Protein AF-A0A529TYT2-F1 (afdb_monomer_lite)

pLDDT: mean 84.94, std 13.53, range [28.08, 97.44]

Foldseek 3Di:
DVLVVLLVQLVVLLVLLVVLLVVVVVAPDLVSSQVCCCVVVVDHSLRNVLSVLLNPQVVVVSVLCSNLSPDSLLSSLLSQADPVLVVVCSVCSVVVHDDDSVRSNCSRVVNPPPPPPDLCPDDDPSSVVVVLVVLLVPLLVVLLVLLVVLLVLLVVQLPVVVVVDWRPLVVNLVRQQVSLVVSLVSLLVNPFDKDQPPVDPPRPDIDTDADPPPDLSNLSNVLSVQSNDSVNQDDRVCNSVCCLPRVNQSSCVSNVHDRDPDPPDD

Structure (mmCIF, N/CA/C/O backbone):
data_AF-A0A529TYT2-F1
#
_entry.id   AF-A0A529TYT2-F1
#
loop_
_atom_site.group_PDB
_atom_site.id
_atom_site.type_symbol
_atom_site.label_atom_id
_atom_site.label_alt_id
_atom_site.label_comp_id
_atom_site.label_asym_id
_atom_site.label_entity_id
_atom_site.label_seq_id
_atom_site.pdbx_PDB_ins_code
_atom_site.Cartn_x
_atom_site.Cartn_y
_atom_site.Cartn_z
_atom_site.occupancy
_atom_site.B_iso_or_equiv
_atom_site.auth_seq_id
_atom_site.auth_comp_id
_atom_site.auth_asym_id
_atom_site.auth_atom_id
_atom_site.pdbx_PDB_model_num
ATOM 1 N N . MET A 1 1 ? -19.404 -3.325 -24.109 1.00 44.72 1 MET A N 1
ATOM 2 C CA . MET A 1 1 ? -19.055 -2.023 -24.730 1.00 44.72 1 MET A CA 1
ATOM 3 C C . MET A 1 1 ? -17.540 -1.781 -24.830 1.00 44.72 1 MET A C 1
ATOM 5 O O . MET A 1 1 ? -17.092 -1.320 -25.865 1.00 44.72 1 MET A O 1
ATOM 9 N N . PHE A 1 2 ? -16.719 -2.146 -23.834 1.00 48.00 2 PHE A N 1
ATOM 10 C CA . PHE A 1 2 ? -15.261 -1.892 -23.862 1.00 48.00 2 PHE A CA 1
ATOM 11 C C . PHE A 1 2 ? -14.448 -2.715 -24.882 1.00 48.00 2 PHE A C 1
ATOM 13 O O . PHE A 1 2 ? -13.459 -2.224 -25.419 1.00 48.00 2 PHE A O 1
ATOM 20 N N . ALA A 1 3 ? -14.879 -3.935 -25.221 1.00 51.56 3 ALA A N 1
ATOM 21 C CA . ALA A 1 3 ? -14.168 -4.784 -26.185 1.00 51.56 3 ALA A CA 1
ATOM 22 C C . ALA A 1 3 ? -14.150 -4.214 -27.620 1.00 51.56 3 ALA A C 1
ATOM 24 O O . ALA A 1 3 ? -13.224 -4.476 -28.379 1.00 51.56 3 ALA A O 1
ATOM 25 N N . SER A 1 4 ? -15.149 -3.421 -28.026 1.00 52.12 4 SER A N 1
ATOM 26 C CA . SER A 1 4 ? -15.123 -2.754 -29.339 1.00 52.12 4 SER A CA 1
ATOM 27 C C . SER A 1 4 ? -14.175 -1.550 -29.368 1.00 52.12 4 SER A C 1
ATOM 29 O O . SER A 1 4 ? -13.609 -1.268 -30.420 1.00 52.12 4 SER A O 1
ATOM 31 N N . LEU A 1 5 ? -13.948 -0.880 -28.230 1.00 59.59 5 LEU A N 1
ATOM 32 C CA . LEU A 1 5 ? -12.956 0.197 -28.109 1.00 59.59 5 LEU A CA 1
ATOM 33 C C . LEU A 1 5 ? -11.525 -0.342 -28.224 1.00 59.59 5 LEU A C 1
ATOM 35 O O . LEU A 1 5 ? -10.695 0.272 -28.888 1.00 59.59 5 LEU A O 1
ATOM 39 N N . GLY A 1 6 ? -11.253 -1.506 -27.624 1.00 61.00 6 GLY A N 1
ATOM 40 C CA . GLY A 1 6 ? -9.966 -2.196 -27.754 1.00 61.00 6 GLY A CA 1
ATOM 41 C C . GLY A 1 6 ? -9.645 -2.559 -29.206 1.00 61.00 6 GLY A C 1
ATOM 42 O O . GLY A 1 6 ? -8.594 -2.175 -29.707 1.00 61.00 6 GLY A O 1
ATOM 43 N N . ARG A 1 7 ? -10.594 -3.192 -29.911 1.00 63.59 7 ARG A N 1
ATOM 44 C CA . ARG A 1 7 ? -10.464 -3.547 -31.337 1.00 63.59 7 ARG A CA 1
ATOM 45 C C . ARG A 1 7 ? -10.168 -2.347 -32.234 1.00 63.59 7 ARG A C 1
ATOM 47 O O . ARG A 1 7 ? -9.251 -2.417 -33.045 1.00 63.59 7 ARG A O 1
ATOM 54 N N . LYS A 1 8 ? -10.905 -1.243 -32.054 1.00 68.62 8 LYS A N 1
ATOM 55 C CA . LYS A 1 8 ? -10.680 0.004 -32.805 1.00 68.62 8 LYS A CA 1
ATOM 56 C C . LYS A 1 8 ? -9.274 0.557 -32.568 1.00 68.62 8 LYS A C 1
ATOM 58 O O . LYS A 1 8 ? -8.577 0.844 -33.530 1.00 68.62 8 LYS A O 1
ATOM 63 N N . ARG A 1 9 ? -8.813 0.592 -31.311 1.00 80.19 9 ARG A N 1
ATOM 64 C CA . ARG A 1 9 ? -7.452 1.042 -30.971 1.00 80.19 9 ARG A CA 1
ATOM 65 C C . ARG A 1 9 ? -6.363 0.155 -31.571 1.00 80.19 9 ARG A C 1
ATOM 67 O O . ARG A 1 9 ? -5.345 0.669 -32.015 1.00 80.19 9 ARG A O 1
ATOM 74 N N . THR A 1 10 ? -6.545 -1.166 -31.576 1.00 85.88 10 THR A N 1
ATOM 75 C CA . THR A 1 10 ? -5.572 -2.085 -32.182 1.00 85.88 10 THR A CA 1
ATOM 76 C C . THR A 1 10 ? -5.507 -1.895 -33.698 1.00 85.88 10 THR A C 1
ATOM 78 O O . THR A 1 10 ? -4.416 -1.833 -34.261 1.00 85.88 10 THR A O 1
ATOM 81 N N . ASP A 1 11 ? -6.659 -1.752 -34.354 1.00 88.50 11 ASP A N 1
ATOM 82 C CA . ASP A 1 11 ? -6.730 -1.552 -35.802 1.00 88.50 11 ASP A CA 1
ATOM 83 C C . ASP A 1 11 ? -6.158 -0.191 -36.242 1.00 88.50 11 ASP A C 1
ATOM 85 O O . ASP A 1 11 ? -5.426 -0.109 -37.230 1.00 88.50 11 ASP A O 1
ATOM 89 N N . GLU A 1 12 ? -6.382 0.860 -35.447 1.00 88.25 12 GLU A N 1
ATOM 90 C CA . GLU A 1 12 ? -5.784 2.188 -35.635 1.00 88.25 12 GLU A CA 1
ATOM 91 C C . GLU A 1 12 ? -4.249 2.146 -35.620 1.00 88.25 12 GLU A C 1
ATOM 93 O O . GLU A 1 12 ? -3.610 2.836 -36.413 1.00 88.25 12 GLU A O 1
ATOM 98 N N . VAL A 1 13 ? -3.629 1.309 -34.776 1.00 90.12 13 VAL A N 1
ATOM 99 C CA . VAL A 1 13 ? -2.161 1.154 -34.754 1.00 90.12 13 VAL A CA 1
ATOM 100 C C . VAL A 1 13 ? -1.654 0.586 -36.083 1.00 90.12 13 VAL A C 1
ATOM 102 O O . VAL A 1 13 ? -0.652 1.076 -36.609 1.00 90.12 13 VAL A O 1
ATOM 105 N N . PHE A 1 14 ? -2.352 -0.398 -36.661 1.00 91.00 14 PHE A N 1
ATOM 106 C CA . PHE A 1 14 ? -2.003 -0.948 -37.976 1.00 91.00 14 PHE A CA 1
ATOM 107 C C . PHE A 1 14 ? -2.198 0.073 -39.101 1.00 91.00 14 PHE A C 1
ATOM 109 O O . PHE A 1 14 ? -1.322 0.190 -39.960 1.00 91.00 14 PHE A O 1
ATOM 116 N N . ALA A 1 15 ? -3.301 0.825 -39.082 1.00 90.31 15 ALA A N 1
ATOM 117 C CA . ALA A 1 15 ? -3.587 1.861 -40.075 1.00 90.31 15 ALA A CA 1
ATOM 118 C C . ALA A 1 15 ? -2.557 3.006 -40.029 1.00 90.31 15 ALA A C 1
ATOM 120 O O . ALA A 1 15 ? -2.035 3.425 -41.065 1.00 90.31 15 ALA A O 1
ATOM 121 N N . CYS A 1 16 ? -2.196 3.463 -38.825 1.00 89.25 16 CYS A N 1
ATOM 122 C CA . CYS A 1 16 ? -1.132 4.446 -38.619 1.00 89.25 16 CYS A CA 1
ATOM 123 C C . CYS A 1 16 ? 0.223 3.923 -39.112 1.00 89.25 16 CYS A C 1
ATOM 125 O O . CYS A 1 16 ? 0.948 4.648 -39.793 1.00 89.25 16 CYS A O 1
ATOM 127 N N . GLY A 1 17 ? 0.557 2.663 -38.815 1.00 90.56 17 GLY A N 1
ATOM 128 C CA . GLY A 1 17 ? 1.790 2.031 -39.283 1.00 90.56 17 GLY A CA 1
ATOM 129 C C . GLY A 1 17 ? 1.882 1.927 -40.805 1.00 90.56 17 GLY A C 1
ATOM 130 O O . GLY A 1 17 ? 2.927 2.240 -41.373 1.00 90.56 17 GLY A O 1
ATOM 131 N N . GLU A 1 18 ? 0.785 1.569 -41.474 1.00 92.56 18 GLU A N 1
ATOM 132 C CA . GLU A 1 18 ? 0.711 1.500 -42.938 1.00 92.56 18 GLU A CA 1
ATOM 133 C C . GLU A 1 18 ? 0.936 2.872 -43.588 1.00 92.56 18 GLU A C 1
ATOM 135 O O . GLU A 1 18 ? 1.716 3.011 -44.534 1.00 92.56 18 GLU A O 1
ATOM 140 N N . MET A 1 19 ? 0.269 3.904 -43.064 1.00 92.69 19 MET A N 1
ATOM 141 C CA . MET A 1 19 ? 0.412 5.276 -43.547 1.00 92.69 19 MET A CA 1
ATOM 142 C C . MET A 1 19 ? 1.851 5.780 -43.366 1.00 92.69 19 MET A C 1
ATOM 144 O O . MET A 1 19 ? 2.449 6.290 -44.317 1.00 92.69 19 MET A O 1
ATOM 148 N N . LEU A 1 20 ? 2.446 5.551 -42.192 1.00 90.62 20 LEU A N 1
ATOM 149 C CA . LEU A 1 20 ? 3.833 5.917 -41.912 1.00 90.62 20 LEU A CA 1
ATOM 150 C C . LEU A 1 20 ? 4.821 5.160 -42.811 1.00 90.62 20 LEU A C 1
ATOM 152 O O . LEU A 1 20 ? 5.768 5.769 -43.306 1.00 90.62 20 LEU A O 1
ATOM 156 N N . ALA A 1 21 ? 4.589 3.873 -43.084 1.00 90.56 21 ALA A N 1
ATOM 157 C CA . ALA A 1 21 ? 5.431 3.072 -43.974 1.00 90.56 21 ALA A CA 1
ATOM 158 C C . ALA A 1 21 ? 5.380 3.582 -45.426 1.00 90.56 21 ALA A C 1
ATOM 160 O O . ALA A 1 21 ? 6.421 3.723 -46.074 1.00 90.56 21 ALA A O 1
ATOM 161 N N . LYS A 1 22 ? 4.187 3.943 -45.920 1.00 90.81 22 LYS A N 1
ATOM 162 C CA . LYS A 1 22 ? 3.997 4.540 -47.255 1.00 90.81 22 LYS A CA 1
ATOM 163 C C . LYS A 1 22 ? 4.734 5.870 -47.401 1.00 90.81 22 LYS A C 1
ATOM 165 O O . LYS A 1 22 ? 5.383 6.102 -48.420 1.00 90.81 22 LYS A O 1
ATOM 170 N N . VAL A 1 23 ? 4.651 6.741 -46.395 1.00 89.50 23 VAL A N 1
ATOM 171 C CA . VAL A 1 23 ? 5.346 8.037 -46.420 1.00 89.50 23 VAL A CA 1
ATOM 172 C C . VAL A 1 23 ? 6.853 7.853 -46.274 1.00 89.50 23 VAL A C 1
ATOM 174 O O . VAL A 1 23 ? 7.620 8.504 -46.987 1.00 89.50 23 VAL A O 1
ATOM 177 N N . ARG A 1 24 ? 7.294 6.917 -45.427 1.00 87.69 24 ARG A N 1
ATOM 178 C CA . ARG A 1 24 ? 8.707 6.555 -45.277 1.00 87.69 24 ARG A CA 1
ATOM 179 C C . ARG A 1 24 ? 9.323 6.100 -46.600 1.00 87.69 24 ARG A C 1
ATOM 181 O O . ARG A 1 24 ? 10.412 6.561 -46.920 1.00 87.69 24 ARG A O 1
ATOM 188 N N . GLY A 1 25 ? 8.618 5.271 -47.373 1.00 87.44 25 GLY A N 1
ATOM 189 C CA . GLY A 1 25 ? 9.081 4.780 -48.677 1.00 87.44 25 GLY A CA 1
ATOM 190 C C . GLY A 1 25 ? 9.150 5.844 -49.780 1.00 87.44 25 GLY A C 1
ATOM 191 O O . GLY A 1 25 ? 9.909 5.685 -50.726 1.00 87.44 25 GLY A O 1
ATOM 192 N N . LYS A 1 26 ? 8.392 6.941 -49.656 1.00 90.19 26 LYS A N 1
ATOM 193 C CA . LYS A 1 26 ? 8.425 8.087 -50.588 1.00 90.19 26 LYS A CA 1
ATOM 194 C C . LYS A 1 26 ? 9.356 9.214 -50.136 1.00 90.19 26 LYS A C 1
ATOM 196 O O . LYS A 1 26 ? 9.561 10.176 -50.870 1.00 90.19 26 LYS A O 1
ATOM 201 N N . SER A 1 27 ? 9.870 9.134 -48.911 1.00 86.88 27 SER A N 1
ATOM 202 C CA . SER A 1 27 ? 10.713 10.177 -48.336 1.00 86.88 27 SER A CA 1
ATOM 203 C C . SER A 1 27 ? 12.154 10.040 -48.842 1.00 86.88 27 SER A C 1
ATOM 205 O O . SER A 1 27 ? 12.719 8.955 -48.721 1.00 86.88 27 SER A O 1
ATOM 207 N N . PRO A 1 28 ? 12.792 11.124 -49.321 1.00 82.06 28 PRO A N 1
ATOM 208 C CA . PRO A 1 28 ? 14.164 11.082 -49.840 1.00 82.06 28 PRO A CA 1
ATOM 209 C C . PRO A 1 28 ? 15.218 10.670 -48.802 1.00 82.06 28 PRO A C 1
ATOM 211 O O . PRO A 1 28 ? 16.250 10.112 -49.151 1.00 82.06 28 PRO A O 1
ATOM 214 N N . SER A 1 29 ? 14.979 10.956 -47.517 1.00 88.56 29 SER A N 1
ATOM 215 C CA . SER A 1 29 ? 15.889 10.609 -46.423 1.00 88.56 29 SER A CA 1
ATOM 216 C C . SER A 1 29 ? 15.147 10.361 -45.104 1.00 88.56 29 SER A C 1
ATOM 218 O O . SER A 1 29 ? 13.963 10.677 -44.952 1.00 88.56 29 SER A O 1
ATOM 220 N N . GLN A 1 30 ? 15.847 9.767 -44.130 1.00 84.50 30 GLN A N 1
ATOM 221 C CA . GLN A 1 30 ? 15.355 9.582 -42.753 1.00 84.50 30 GLN A CA 1
ATOM 222 C C . GLN A 1 30 ? 15.036 10.910 -42.063 1.00 84.50 30 GLN A C 1
ATOM 224 O O . GLN A 1 30 ? 13.996 11.012 -41.421 1.00 84.50 30 GLN A O 1
ATOM 229 N N . GLU A 1 31 ? 15.851 11.941 -42.258 1.00 86.56 31 GLU A N 1
ATOM 230 C CA . GLU A 1 31 ? 15.643 13.255 -41.638 1.00 86.56 31 GLU A CA 1
ATOM 231 C C . GLU A 1 31 ? 14.397 13.968 -42.177 1.00 86.56 31 GLU A C 1
ATOM 233 O O . GLU A 1 31 ? 13.622 14.552 -41.414 1.00 86.56 31 GLU A O 1
ATOM 238 N N . VAL A 1 32 ? 14.152 13.871 -43.490 1.00 87.62 32 VAL A N 1
ATOM 239 C CA . VAL A 1 32 ? 12.949 14.436 -44.118 1.00 87.62 32 VAL A CA 1
ATOM 240 C C . VAL A 1 32 ? 11.693 13.747 -43.585 1.00 87.62 32 VAL A C 1
ATOM 242 O O . VAL A 1 32 ? 10.722 14.425 -43.242 1.00 87.62 32 VAL A O 1
ATOM 245 N N . PHE A 1 33 ? 11.738 12.421 -43.442 1.00 88.62 33 PHE A N 1
ATOM 246 C CA . PHE A 1 33 ? 10.653 11.644 -42.850 1.00 88.62 33 PHE A CA 1
ATOM 247 C C . PHE A 1 33 ? 10.407 12.007 -41.379 1.00 88.62 33 PHE A C 1
ATOM 249 O O . PHE A 1 33 ? 9.262 12.200 -40.978 1.00 88.62 33 PHE A O 1
ATOM 256 N N . GLU A 1 34 ? 11.457 12.134 -40.567 1.00 87.69 34 GLU A N 1
ATOM 257 C CA . GLU A 1 34 ? 11.334 12.485 -39.146 1.00 87.69 34 GLU A CA 1
ATOM 258 C C . GLU A 1 34 ? 10.722 13.870 -38.944 1.00 87.69 34 GLU A C 1
ATOM 260 O O . GLU A 1 34 ? 9.823 14.036 -38.113 1.00 87.69 34 GLU A O 1
ATOM 265 N N . ARG A 1 35 ? 11.160 14.854 -39.737 1.00 87.19 35 ARG A N 1
ATOM 266 C CA . ARG A 1 35 ? 10.601 16.208 -39.711 1.00 87.19 35 ARG A CA 1
ATOM 267 C C . ARG A 1 35 ? 9.119 16.199 -40.081 1.00 87.19 35 ARG A C 1
ATOM 269 O O . ARG A 1 35 ? 8.320 16.797 -39.361 1.00 87.19 35 ARG A O 1
ATOM 276 N N . TRP A 1 36 ? 8.750 15.477 -41.139 1.00 90.56 36 TRP A N 1
ATOM 277 C CA . TRP A 1 36 ? 7.353 15.320 -41.539 1.00 90.56 36 TRP A CA 1
ATOM 278 C C . TRP A 1 36 ? 6.527 14.606 -40.458 1.00 90.56 36 TRP A C 1
ATOM 280 O O . TRP A 1 36 ? 5.483 15.109 -40.057 1.00 90.56 36 TRP A O 1
ATOM 290 N N . SER A 1 37 ? 7.023 13.496 -39.905 1.00 87.44 37 SER A N 1
ATOM 291 C CA . SER A 1 37 ? 6.351 12.720 -38.851 1.00 87.44 37 SER A CA 1
ATOM 292 C C . SER A 1 37 ? 6.111 13.552 -37.587 1.00 87.44 37 SER A C 1
ATOM 294 O O . SER A 1 37 ? 5.052 13.460 -36.957 1.00 87.44 37 SER A O 1
ATOM 296 N N . LYS A 1 38 ? 7.071 14.406 -37.217 1.00 87.56 38 LYS A N 1
ATOM 297 C CA . LYS A 1 38 ? 6.930 15.327 -36.085 1.00 87.56 38 LYS A CA 1
ATOM 298 C C . LYS A 1 38 ? 5.879 16.407 -36.357 1.00 87.56 38 LYS A C 1
ATOM 300 O O . LYS A 1 38 ? 5.112 16.730 -35.456 1.00 87.56 38 LYS A O 1
ATOM 305 N N . GLN A 1 39 ? 5.826 16.949 -37.572 1.00 86.00 39 GLN A N 1
ATOM 306 C CA . GLN A 1 39 ? 4.892 18.020 -37.940 1.00 86.00 39 GLN A CA 1
ATOM 307 C C . GLN A 1 39 ? 3.461 17.510 -38.165 1.00 86.00 39 GLN A C 1
ATOM 309 O O . GLN A 1 39 ? 2.521 18.075 -37.613 1.00 86.00 39 GLN A O 1
ATOM 314 N N . ALA A 1 40 ? 3.296 16.431 -38.931 1.00 84.38 40 ALA A N 1
ATOM 315 C CA . ALA A 1 40 ? 1.995 15.896 -39.323 1.00 84.38 40 ALA A CA 1
ATOM 316 C C . ALA A 1 40 ? 1.366 14.997 -38.246 1.00 84.38 40 ALA A C 1
ATOM 318 O O . ALA A 1 40 ? 0.156 15.038 -38.042 1.00 84.38 40 ALA A O 1
ATOM 319 N N . CYS A 1 41 ? 2.175 14.197 -37.539 1.00 83.38 41 CYS A N 1
ATOM 320 C CA . CYS A 1 41 ? 1.680 13.176 -36.606 1.00 83.38 41 CYS A CA 1
ATOM 321 C C . CYS A 1 41 ? 2.088 13.417 -35.144 1.00 83.38 41 CYS A C 1
ATOM 323 O O . CYS A 1 41 ? 1.658 12.670 -34.269 1.00 83.38 41 CYS A O 1
ATOM 325 N N . ARG A 1 42 ? 2.922 14.431 -34.858 1.00 88.25 42 ARG A N 1
ATOM 326 C CA . ARG A 1 42 ? 3.495 14.701 -33.520 1.00 88.25 42 ARG A CA 1
ATOM 327 C C . ARG A 1 42 ? 4.241 13.504 -32.916 1.00 88.25 42 ARG A C 1
ATOM 329 O O . ARG A 1 42 ? 4.341 13.375 -31.698 1.00 88.25 42 ARG A O 1
ATOM 336 N N . LEU A 1 43 ? 4.789 12.632 -33.763 1.00 86.38 43 LEU A N 1
ATOM 337 C CA . LEU A 1 43 ? 5.519 11.442 -33.333 1.00 86.38 43 LEU A CA 1
ATOM 338 C C . LEU A 1 43 ? 7.026 11.690 -33.313 1.00 86.38 43 LEU A C 1
ATOM 340 O O . LEU A 1 43 ? 7.587 12.316 -34.212 1.00 86.38 43 LEU A O 1
ATOM 344 N N . THR A 1 44 ? 7.691 11.134 -32.301 1.00 84.94 44 THR A N 1
ATOM 345 C CA . THR A 1 44 ? 9.153 11.026 -32.272 1.00 84.94 44 THR A CA 1
ATOM 346 C C . THR A 1 44 ? 9.627 9.987 -33.291 1.00 84.94 44 THR A C 1
ATOM 348 O O . THR A 1 44 ? 8.861 9.099 -33.673 1.00 84.94 44 THR A O 1
ATOM 351 N N . ARG A 1 45 ? 10.910 10.032 -33.680 1.00 84.50 45 ARG A N 1
ATOM 352 C CA . ARG A 1 45 ? 11.541 9.016 -34.547 1.00 84.50 45 ARG A CA 1
ATOM 353 C C . ARG A 1 45 ? 11.226 7.591 -34.087 1.00 84.50 45 ARG A C 1
ATOM 355 O O . ARG A 1 45 ? 10.786 6.762 -34.878 1.00 84.50 45 ARG A O 1
ATOM 362 N N . ARG A 1 46 ? 11.422 7.325 -32.790 1.00 85.38 46 ARG A N 1
ATOM 363 C CA . ARG A 1 46 ? 11.149 6.019 -32.174 1.00 85.38 46 ARG A CA 1
ATOM 364 C C . ARG A 1 46 ? 9.662 5.668 -32.222 1.00 85.38 46 ARG A C 1
ATOM 366 O O . ARG A 1 46 ? 9.323 4.534 -32.531 1.00 85.38 46 ARG A O 1
ATOM 373 N N . GLY A 1 47 ? 8.783 6.634 -31.950 1.00 84.38 47 GLY A N 1
ATOM 374 C CA . GLY A 1 47 ? 7.337 6.440 -32.042 1.00 84.38 47 GLY A CA 1
ATOM 375 C C . GLY A 1 47 ? 6.907 6.009 -33.445 1.00 84.38 47 GLY A C 1
ATOM 376 O O . GLY A 1 47 ? 6.262 4.977 -33.589 1.00 84.38 47 GLY A O 1
ATOM 377 N N . ALA A 1 48 ? 7.330 6.744 -34.476 1.00 87.00 48 ALA A N 1
ATOM 378 C CA . ALA A 1 48 ? 7.028 6.413 -35.868 1.00 87.00 48 ALA A CA 1
ATOM 379 C C . ALA A 1 48 ? 7.603 5.049 -36.285 1.00 87.00 48 ALA A C 1
ATOM 381 O O . ALA A 1 48 ? 6.907 4.255 -36.917 1.00 87.00 48 ALA A O 1
ATOM 382 N N . GLY A 1 49 ? 8.838 4.748 -35.868 1.00 87.94 49 GLY A N 1
ATOM 383 C CA . GLY A 1 49 ? 9.471 3.448 -36.096 1.00 87.94 49 GLY A CA 1
ATOM 384 C C . GLY A 1 49 ? 8.681 2.284 -35.495 1.00 87.94 49 GLY A C 1
ATOM 385 O O . GLY A 1 49 ? 8.485 1.280 -36.170 1.00 87.94 49 GLY A O 1
ATOM 386 N N . ASN A 1 50 ? 8.152 2.437 -34.277 1.00 90.31 50 ASN A N 1
ATOM 387 C CA . ASN A 1 50 ? 7.345 1.401 -33.628 1.00 90.31 50 ASN A CA 1
ATOM 388 C C . ASN A 1 50 ? 6.050 1.097 -34.400 1.00 90.31 50 ASN A C 1
ATOM 390 O O . ASN A 1 50 ? 5.717 -0.069 -34.590 1.00 90.31 50 ASN A O 1
ATOM 394 N N . TYR A 1 51 ? 5.329 2.122 -34.869 1.00 90.50 51 TYR A N 1
ATOM 395 C CA . TYR A 1 51 ? 4.120 1.920 -35.679 1.00 90.50 51 TYR A CA 1
ATOM 396 C C . TYR A 1 51 ? 4.434 1.222 -37.010 1.00 90.50 51 TYR A C 1
ATOM 398 O O . TYR A 1 51 ? 3.731 0.288 -37.396 1.00 90.50 51 TYR A O 1
ATOM 406 N N . ILE A 1 52 ? 5.511 1.633 -37.691 1.00 91.38 52 ILE A N 1
ATOM 407 C CA . ILE A 1 52 ? 5.966 0.989 -38.934 1.00 91.38 52 ILE A CA 1
ATOM 408 C C . ILE A 1 52 ? 6.342 -0.475 -38.678 1.00 91.38 52 ILE A C 1
ATOM 410 O O . ILE A 1 52 ? 5.938 -1.348 -39.441 1.00 91.38 52 ILE A O 1
ATOM 414 N N . ALA A 1 53 ? 7.077 -0.755 -37.599 1.00 90.31 53 ALA A N 1
ATOM 415 C CA . ALA A 1 53 ? 7.484 -2.110 -37.238 1.00 90.31 53 ALA A CA 1
ATOM 416 C C . ALA A 1 53 ? 6.272 -3.011 -36.962 1.00 90.31 53 ALA A C 1
ATOM 418 O O . ALA A 1 53 ? 6.229 -4.137 -37.449 1.00 90.31 53 ALA A O 1
ATOM 419 N N . VAL A 1 54 ? 5.248 -2.507 -36.259 1.00 92.56 54 VAL A N 1
ATOM 420 C CA . VAL A 1 54 ? 3.989 -3.245 -36.054 1.00 92.56 54 VAL A CA 1
ATOM 421 C C . VAL A 1 54 ? 3.337 -3.592 -37.390 1.00 92.56 54 VAL A C 1
ATOM 423 O O . VAL A 1 54 ? 2.966 -4.745 -37.604 1.00 92.56 54 VAL A O 1
ATOM 426 N N . HIS A 1 55 ? 3.233 -2.629 -38.310 1.00 91.69 55 HIS A N 1
ATOM 427 C CA . HIS A 1 55 ? 2.662 -2.893 -39.629 1.00 91.69 55 HIS A CA 1
ATOM 428 C C . HIS A 1 55 ? 3.480 -3.927 -40.414 1.00 91.69 55 HIS A C 1
ATOM 430 O O . HIS A 1 55 ? 2.920 -4.900 -40.908 1.00 91.69 55 HIS A O 1
ATOM 436 N N . ASN A 1 56 ? 4.797 -3.763 -40.506 1.00 90.88 56 ASN A N 1
ATOM 437 C CA . ASN A 1 56 ? 5.630 -4.636 -41.331 1.00 90.88 56 ASN A CA 1
ATOM 438 C C . ASN A 1 56 ? 5.729 -6.059 -40.768 1.00 90.88 56 ASN A C 1
ATOM 440 O O . ASN A 1 56 ? 5.565 -7.024 -41.517 1.00 90.88 56 ASN A O 1
ATOM 444 N N . ASN A 1 57 ? 5.949 -6.181 -39.459 1.00 90.62 57 ASN A N 1
ATOM 445 C CA . ASN A 1 57 ? 6.340 -7.446 -38.838 1.00 90.62 57 ASN A CA 1
ATOM 446 C C . ASN A 1 57 ? 5.130 -8.225 -38.307 1.00 90.62 57 ASN A C 1
ATOM 448 O O . ASN A 1 57 ? 5.152 -9.451 -38.289 1.00 90.62 57 ASN A O 1
ATOM 452 N N . LEU A 1 58 ? 4.040 -7.543 -37.929 1.00 91.81 58 LEU A N 1
ATOM 453 C CA . LEU A 1 58 ? 2.857 -8.187 -37.344 1.00 91.81 58 LEU A CA 1
ATOM 454 C C . LEU A 1 58 ? 1.649 -8.255 -38.293 1.00 91.81 58 LEU A C 1
ATOM 456 O O . LEU A 1 58 ? 0.619 -8.815 -37.911 1.00 91.81 58 LEU A O 1
ATOM 460 N N . ARG A 1 59 ? 1.740 -7.745 -39.537 1.00 90.38 59 ARG A N 1
ATOM 461 C CA . ARG A 1 59 ? 0.622 -7.774 -40.513 1.00 90.38 59 ARG A CA 1
ATOM 462 C C . ARG A 1 59 ? 0.019 -9.161 -40.718 1.00 90.38 59 ARG A C 1
ATOM 464 O O . ARG A 1 59 ? -1.200 -9.271 -40.817 1.00 90.38 59 ARG A O 1
ATOM 471 N N . ALA A 1 60 ? 0.847 -10.208 -40.735 1.00 89.38 60 ALA A N 1
ATOM 472 C CA . ALA A 1 60 ? 0.402 -11.590 -40.927 1.00 89.38 60 ALA A CA 1
ATOM 473 C C . ALA A 1 60 ? -0.541 -12.062 -39.804 1.00 89.38 60 ALA A C 1
ATOM 475 O O . ALA A 1 60 ? -1.395 -12.920 -40.016 1.00 89.38 60 ALA A O 1
ATOM 476 N N . HIS A 1 61 ? -0.433 -11.450 -38.622 1.00 90.38 61 HIS A N 1
ATOM 477 C CA . HIS A 1 61 ? -1.221 -11.773 -37.438 1.00 90.38 61 HIS A CA 1
ATOM 478 C C . HIS A 1 61 ? -2.254 -10.690 -37.086 1.00 90.38 61 HIS A C 1
ATOM 480 O O . HIS A 1 61 ? -2.906 -10.797 -36.046 1.00 90.38 61 HIS A O 1
ATOM 486 N N . ARG A 1 62 ? -2.461 -9.679 -37.951 1.00 90.75 62 ARG A N 1
ATOM 487 C CA . ARG A 1 62 ? -3.367 -8.537 -37.708 1.00 90.75 62 ARG A CA 1
ATOM 488 C C . ARG A 1 62 ? -4.748 -8.977 -37.235 1.00 90.75 62 ARG A C 1
ATOM 490 O O . ARG A 1 62 ? -5.231 -8.452 -36.240 1.00 90.75 62 ARG A O 1
ATOM 497 N N . LYS A 1 63 ? -5.356 -9.963 -37.905 1.00 88.75 63 LYS A N 1
ATOM 498 C CA . LYS A 1 63 ? -6.697 -10.461 -37.558 1.00 88.75 63 LYS A CA 1
ATOM 499 C C . LYS A 1 63 ? -6.768 -10.935 -36.102 1.00 88.75 63 LYS A C 1
ATOM 501 O O . LYS A 1 63 ? -7.624 -10.482 -35.358 1.00 88.75 63 LYS A O 1
ATOM 506 N N . VAL A 1 64 ? -5.814 -11.767 -35.682 1.00 87.75 64 VAL A N 1
ATOM 507 C CA . VAL A 1 64 ? -5.770 -12.315 -34.317 1.00 87.75 64 VAL A CA 1
ATOM 508 C C . VAL A 1 64 ? -5.525 -11.211 -33.291 1.00 87.75 64 VAL A C 1
ATOM 510 O O . VAL A 1 64 ? -6.208 -11.147 -32.275 1.00 87.75 64 VAL A O 1
ATOM 513 N N . LEU A 1 65 ? -4.580 -10.309 -33.561 1.00 88.75 65 LEU A N 1
ATOM 514 C CA . LEU A 1 65 ? -4.243 -9.222 -32.640 1.00 88.75 65 LEU A CA 1
ATOM 515 C C . LEU A 1 65 ? -5.418 -8.253 -32.447 1.00 88.75 65 LEU A C 1
ATOM 517 O O . LEU A 1 65 ? -5.679 -7.827 -31.318 1.00 88.75 65 LEU A O 1
ATOM 521 N N . VAL A 1 66 ? -6.145 -7.944 -33.528 1.00 88.94 66 VAL A N 1
ATOM 522 C CA . VAL A 1 66 ? -7.370 -7.139 -33.482 1.00 88.94 66 VAL A CA 1
ATOM 523 C C . VAL A 1 66 ? -8.451 -7.879 -32.705 1.00 88.94 66 VAL A C 1
ATOM 525 O O . VAL A 1 66 ? -8.953 -7.320 -31.735 1.00 88.94 66 VAL A O 1
ATOM 528 N N . ASP A 1 67 ? -8.758 -9.134 -33.036 1.00 86.31 67 ASP A N 1
ATOM 529 C CA . ASP A 1 67 ? -9.804 -9.916 -32.359 1.00 86.31 67 ASP A CA 1
ATOM 530 C C . ASP A 1 67 ? -9.548 -10.036 -30.844 1.00 86.31 67 ASP A C 1
ATOM 532 O O . ASP A 1 67 ? -10.467 -9.881 -30.034 1.00 86.31 67 ASP A O 1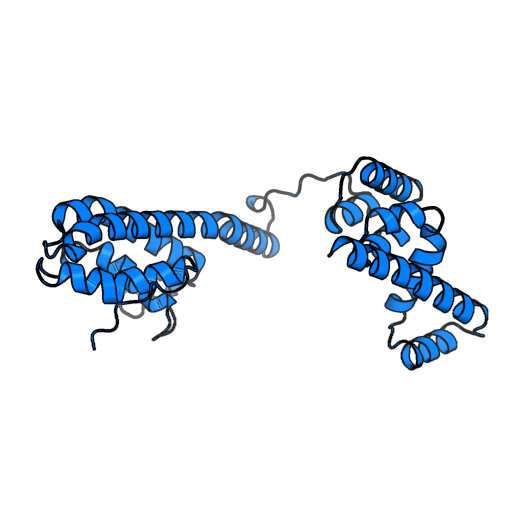
ATOM 536 N N . CYS A 1 68 ? -8.282 -10.186 -30.444 1.00 85.88 68 CYS A N 1
ATOM 537 C CA . CYS A 1 68 ? -7.862 -10.244 -29.044 1.00 85.88 68 CYS A CA 1
ATOM 538 C C . CYS A 1 68 ? -7.714 -8.866 -28.365 1.00 85.88 68 CYS A C 1
ATOM 540 O O . CYS A 1 68 ? -7.442 -8.812 -27.164 1.00 85.88 68 CYS A O 1
ATOM 542 N N . SER A 1 69 ? -7.928 -7.756 -29.084 1.00 86.50 69 SER A N 1
ATOM 543 C CA . SER A 1 69 ? -7.795 -6.377 -28.576 1.00 86.50 69 SER A CA 1
ATOM 544 C C . SER A 1 69 ? -6.437 -6.099 -27.924 1.00 86.50 69 SER A C 1
ATOM 546 O O . SER A 1 69 ? -6.362 -5.537 -26.827 1.00 86.50 69 SER A O 1
ATOM 548 N N . VAL A 1 70 ? -5.355 -6.533 -28.576 1.00 85.88 70 VAL A N 1
ATOM 549 C CA . VAL A 1 70 ? -4.002 -6.418 -28.019 1.00 85.88 70 VAL A CA 1
ATOM 550 C C . VAL A 1 70 ? -3.600 -4.938 -27.881 1.00 85.88 70 VAL A C 1
ATOM 552 O O . VAL A 1 70 ? -3.705 -4.182 -28.853 1.00 85.88 70 VAL A O 1
ATOM 555 N N . PRO A 1 71 ? -3.123 -4.493 -26.699 1.00 86.62 71 PRO A N 1
ATOM 556 C CA . PRO A 1 71 ? -2.698 -3.111 -26.486 1.00 86.62 71 PRO A CA 1
ATOM 557 C C . PRO A 1 71 ? -1.494 -2.708 -27.347 1.00 86.62 71 PRO A C 1
ATOM 559 O O . PRO A 1 71 ? -0.584 -3.503 -27.577 1.00 86.62 71 PRO A O 1
ATOM 562 N N . ALA A 1 72 ? -1.415 -1.427 -27.721 1.00 86.44 72 ALA A N 1
ATOM 563 C CA . ALA A 1 72 ? -0.316 -0.883 -28.526 1.00 86.44 72 ALA A CA 1
ATOM 564 C C . ALA A 1 72 ? 1.077 -1.165 -27.934 1.00 86.44 72 ALA A C 1
ATOM 566 O O . ALA A 1 72 ? 1.991 -1.552 -28.652 1.00 86.44 72 ALA A O 1
ATOM 567 N N . ALA A 1 73 ? 1.227 -1.058 -26.609 1.00 85.88 73 ALA A N 1
ATOM 568 C CA . ALA A 1 73 ? 2.491 -1.341 -25.930 1.00 85.88 73 ALA A CA 1
ATOM 569 C C . ALA A 1 73 ? 2.954 -2.806 -26.072 1.00 85.88 73 ALA A C 1
ATOM 571 O O . ALA A 1 73 ? 4.157 -3.049 -26.154 1.00 85.88 73 ALA A O 1
ATOM 572 N N . ALA A 1 74 ? 2.018 -3.763 -26.120 1.00 86.75 74 ALA A N 1
ATOM 573 C CA . ALA A 1 74 ? 2.321 -5.171 -26.375 1.00 86.75 74 ALA A CA 1
ATOM 574 C C . ALA A 1 74 ? 2.718 -5.384 -27.841 1.00 86.75 74 ALA A C 1
ATOM 576 O O . ALA A 1 74 ? 3.711 -6.052 -28.112 1.00 86.75 74 ALA A O 1
ATOM 577 N N . MET A 1 75 ? 2.012 -4.745 -28.781 1.00 89.69 75 MET A N 1
ATOM 578 C CA . MET A 1 75 ? 2.368 -4.799 -30.203 1.00 89.69 75 MET A CA 1
ATOM 579 C C . MET A 1 75 ? 3.753 -4.204 -30.477 1.00 89.69 75 MET A C 1
ATOM 581 O O . MET A 1 75 ? 4.503 -4.772 -31.259 1.00 89.69 75 MET A O 1
ATOM 585 N N . TYR A 1 76 ? 4.141 -3.115 -29.803 1.00 90.19 76 TYR A N 1
ATOM 586 C CA . TYR A 1 76 ? 5.490 -2.550 -29.939 1.00 90.19 76 TYR A CA 1
ATOM 587 C C . TYR A 1 76 ? 6.583 -3.492 -29.438 1.00 90.19 76 TYR A C 1
ATOM 589 O O . TYR A 1 76 ? 7.664 -3.513 -30.016 1.00 90.19 76 TYR A O 1
ATOM 597 N N . ALA A 1 77 ? 6.315 -4.257 -28.376 1.00 87.06 77 ALA A N 1
ATOM 598 C CA . ALA A 1 77 ? 7.253 -5.262 -27.887 1.00 87.06 77 ALA A CA 1
ATOM 599 C C . ALA A 1 77 ? 7.357 -6.443 -28.867 1.00 87.06 77 ALA A C 1
ATOM 601 O O . ALA A 1 77 ? 8.460 -6.838 -29.225 1.00 87.06 77 ALA A O 1
ATOM 602 N N . LEU A 1 78 ? 6.218 -6.943 -29.360 1.00 88.50 78 LEU A N 1
ATOM 603 C CA . LEU A 1 78 ? 6.166 -8.046 -30.326 1.00 88.50 78 LEU A CA 1
ATOM 604 C C . LEU A 1 78 ? 6.780 -7.695 -31.681 1.00 88.50 78 LEU A C 1
ATOM 606 O O . LEU A 1 78 ? 7.354 -8.555 -32.332 1.00 88.50 78 LEU A O 1
ATOM 610 N N . ALA A 1 79 ? 6.667 -6.443 -32.122 1.00 88.88 79 ALA A N 1
ATOM 611 C CA . ALA A 1 79 ? 7.160 -6.030 -33.430 1.00 88.88 79 ALA A CA 1
ATOM 612 C C . ALA A 1 79 ? 8.687 -6.136 -33.570 1.00 88.88 79 ALA A C 1
ATOM 614 O O . ALA A 1 79 ? 9.177 -6.197 -34.693 1.00 88.88 79 ALA A O 1
ATOM 615 N N . GLY A 1 80 ? 9.432 -6.138 -32.460 1.00 82.88 80 GLY A N 1
ATOM 616 C CA . GLY A 1 80 ? 10.883 -6.344 -32.448 1.00 82.88 80 GLY A CA 1
ATOM 617 C C . GLY A 1 80 ? 11.314 -7.780 -32.145 1.00 82.88 80 GLY A C 1
ATOM 618 O O . GLY A 1 80 ? 12.500 -8.001 -31.940 1.00 82.88 80 GLY A O 1
ATOM 619 N N . ALA A 1 81 ? 10.372 -8.719 -32.049 1.00 85.38 81 ALA A N 1
ATOM 620 C CA . ALA A 1 81 ? 10.630 -10.094 -31.647 1.00 85.38 81 ALA A CA 1
ATOM 621 C C . ALA A 1 81 ? 10.954 -11.012 -32.826 1.00 85.38 81 ALA A C 1
ATOM 623 O O . ALA A 1 81 ? 10.517 -10.766 -33.952 1.00 85.38 81 ALA A O 1
ATOM 624 N N . GLU A 1 82 ? 11.632 -12.122 -32.528 1.00 83.50 82 GLU A N 1
ATOM 625 C CA . GLU A 1 82 ? 11.799 -13.230 -33.467 1.00 83.50 82 GLU A CA 1
ATOM 626 C C . GLU A 1 82 ? 10.449 -13.847 -33.860 1.00 83.50 82 GLU A C 1
ATOM 628 O O . GLU A 1 82 ? 9.494 -13.879 -33.073 1.00 83.50 82 GLU A O 1
ATOM 633 N N . VAL A 1 83 ? 10.374 -14.367 -35.088 1.00 83.38 83 VAL A N 1
ATOM 634 C CA . VAL A 1 83 ? 9.133 -14.898 -35.685 1.00 83.38 83 VAL A CA 1
ATOM 635 C C . VAL A 1 83 ? 8.523 -16.015 -34.830 1.00 83.38 83 VAL A C 1
ATOM 637 O O . VAL A 1 83 ? 7.301 -16.085 -34.684 1.00 83.38 83 VAL A O 1
ATOM 640 N N . GLU A 1 84 ? 9.360 -16.849 -34.214 1.00 80.56 84 GLU A N 1
ATOM 641 C CA . GLU A 1 84 ? 8.940 -17.937 -33.323 1.00 80.56 84 GLU A CA 1
ATOM 642 C C . GLU A 1 84 ? 8.257 -17.411 -32.052 1.00 80.56 84 GLU A C 1
ATOM 644 O O . GLU A 1 84 ? 7.186 -17.889 -31.668 1.00 80.56 84 GLU A O 1
ATOM 649 N N . THR A 1 85 ? 8.810 -16.358 -31.445 1.00 82.50 85 THR A N 1
ATOM 650 C CA . THR A 1 85 ? 8.230 -15.695 -30.270 1.00 82.50 85 THR A CA 1
ATOM 651 C C . THR A 1 85 ? 6.895 -15.035 -30.607 1.00 82.50 85 THR A C 1
ATOM 653 O O . THR A 1 85 ? 5.936 -15.139 -29.837 1.00 82.50 85 THR A O 1
ATOM 656 N N . VAL A 1 86 ? 6.790 -14.401 -31.781 1.00 86.19 86 VAL A N 1
ATOM 657 C CA . VAL A 1 86 ? 5.518 -13.842 -32.269 1.00 86.19 86 VAL A CA 1
ATOM 658 C C . VAL A 1 86 ? 4.479 -14.950 -32.453 1.00 86.19 86 VAL A C 1
ATOM 660 O O . VAL A 1 86 ? 3.346 -14.801 -31.992 1.00 86.19 86 VAL A O 1
ATOM 663 N N . ALA A 1 87 ? 4.853 -16.069 -33.077 1.00 85.62 87 ALA A N 1
ATOM 664 C CA . ALA A 1 87 ? 3.955 -17.200 -33.295 1.00 85.62 87 ALA A CA 1
ATOM 665 C C . ALA A 1 87 ? 3.462 -17.814 -31.974 1.00 85.62 87 ALA A C 1
ATOM 667 O O . ALA A 1 87 ? 2.265 -18.085 -31.845 1.00 85.62 87 ALA A O 1
ATOM 668 N N . SER A 1 88 ? 4.350 -17.960 -30.986 1.00 84.38 88 SER A N 1
ATOM 669 C CA . SER A 1 88 ? 4.023 -18.459 -29.645 1.00 84.38 88 SER A CA 1
ATOM 670 C C . SER A 1 88 ? 3.003 -17.565 -28.928 1.00 84.38 88 SER A C 1
ATOM 672 O O . SER A 1 88 ? 1.935 -18.030 -28.525 1.00 84.38 88 SER A O 1
ATOM 674 N N . VAL A 1 89 ? 3.244 -16.248 -28.880 1.00 85.75 89 VAL A N 1
ATOM 675 C CA . VAL A 1 89 ? 2.306 -15.301 -28.248 1.00 85.75 89 VAL A CA 1
ATOM 676 C C . VAL A 1 89 ? 0.962 -15.265 -28.985 1.00 85.75 89 VAL A C 1
ATOM 678 O O . VAL A 1 89 ? -0.095 -15.188 -28.358 1.00 85.75 89 VAL A O 1
ATOM 681 N N . VAL A 1 90 ? 0.965 -15.360 -30.317 1.00 87.50 90 VAL A N 1
ATOM 682 C CA . VAL A 1 90 ? -0.266 -15.446 -31.119 1.00 87.50 90 VAL A CA 1
ATOM 683 C C . VAL A 1 90 ? -1.032 -16.745 -30.837 1.00 87.50 90 VAL A C 1
ATOM 685 O O . VAL A 1 90 ? -2.265 -16.721 -30.812 1.00 87.50 90 VAL A 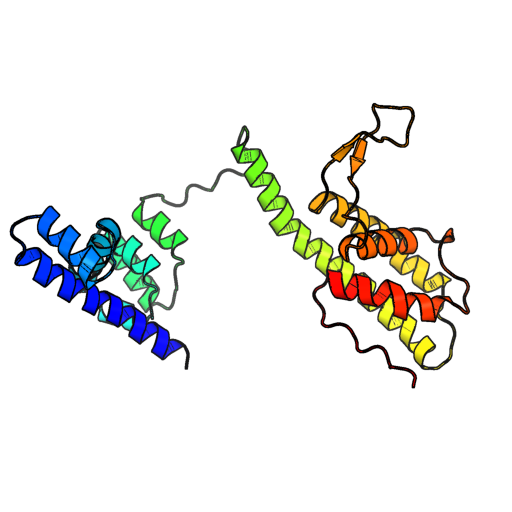O 1
ATOM 688 N N . ALA A 1 91 ? -0.343 -17.866 -30.615 1.00 86.69 91 ALA A N 1
ATOM 689 C CA . ALA A 1 91 ? -0.968 -19.131 -30.236 1.00 86.69 91 ALA A CA 1
ATOM 690 C C . ALA A 1 91 ? -1.614 -19.046 -28.843 1.00 86.69 91 ALA A C 1
ATOM 692 O O . ALA A 1 91 ? -2.775 -19.432 -28.691 1.00 86.69 91 ALA A O 1
ATOM 693 N N . ASP A 1 92 ? -0.925 -18.455 -27.864 1.00 85.50 92 ASP A N 1
ATOM 694 C CA . ASP A 1 92 ? -1.472 -18.221 -26.523 1.00 85.50 92 ASP A CA 1
ATOM 695 C C . ASP A 1 92 ? -2.723 -17.326 -26.559 1.00 85.50 92 ASP A C 1
ATOM 697 O O . ASP A 1 92 ? -3.731 -17.639 -25.919 1.00 85.50 92 ASP A O 1
ATOM 701 N N . LEU A 1 93 ? -2.706 -16.263 -27.373 1.00 86.75 93 LEU A N 1
ATOM 702 C CA . LEU A 1 93 ? -3.864 -15.386 -27.578 1.00 86.75 93 LEU A CA 1
ATOM 703 C C . LEU A 1 93 ? -5.066 -16.131 -28.179 1.00 86.75 93 LEU A C 1
ATOM 705 O O . LEU A 1 93 ? -6.199 -15.917 -27.740 1.00 86.75 93 LEU A O 1
ATOM 709 N N . LYS A 1 94 ? -4.836 -17.036 -29.142 1.00 85.81 94 LYS A N 1
ATOM 710 C CA . LYS A 1 94 ? -5.890 -17.904 -29.703 1.00 85.81 94 LYS A CA 1
ATOM 711 C C . LYS A 1 94 ? -6.436 -18.894 -28.676 1.00 85.81 94 LYS A C 1
ATOM 713 O O . LYS A 1 94 ? -7.626 -19.189 -28.705 1.00 85.81 94 LYS A O 1
ATOM 718 N N . ALA A 1 95 ? -5.591 -19.370 -27.763 1.00 85.50 95 ALA A N 1
ATOM 719 C CA . ALA A 1 95 ? -5.980 -20.235 -26.651 1.00 85.50 95 ALA A CA 1
ATOM 720 C C . ALA A 1 95 ? -6.691 -19.479 -25.507 1.00 85.50 95 ALA A C 1
ATOM 722 O O . ALA A 1 95 ? -7.042 -20.080 -24.495 1.00 85.50 95 ALA A O 1
ATOM 723 N N . GLY A 1 96 ? -6.902 -18.163 -25.643 1.00 80.56 96 GLY A N 1
ATOM 724 C CA . GLY A 1 96 ? -7.586 -17.329 -24.653 1.00 80.56 96 GLY A CA 1
ATOM 725 C C . GLY A 1 96 ? -6.688 -16.807 -23.529 1.00 80.56 96 GLY A C 1
ATOM 726 O O . GLY A 1 96 ? -7.158 -16.032 -22.692 1.00 80.56 96 GLY A O 1
ATOM 727 N N . LYS A 1 97 ? -5.398 -17.162 -23.520 1.00 83.50 97 LYS A N 1
ATOM 728 C CA . LYS A 1 97 ? -4.421 -16.598 -22.584 1.00 83.50 97 LYS A CA 1
ATOM 729 C C . LYS A 1 97 ? -4.077 -15.172 -23.000 1.00 83.50 97 LYS A C 1
ATOM 731 O O . LYS A 1 97 ? -4.003 -14.847 -24.182 1.00 83.50 97 LYS A O 1
ATOM 736 N N . ARG A 1 98 ? -3.857 -14.297 -22.020 1.00 82.44 98 ARG A N 1
ATOM 737 C CA . ARG A 1 98 ? -3.541 -12.882 -22.258 1.00 82.44 98 ARG A CA 1
ATOM 738 C C . ARG A 1 98 ? -2.239 -12.509 -21.554 1.00 82.44 98 ARG A C 1
ATOM 740 O O . ARG A 1 98 ? -2.305 -11.984 -20.445 1.00 82.44 98 ARG A O 1
ATOM 747 N N . PRO A 1 99 ? -1.078 -12.781 -22.174 1.00 80.19 99 PRO A N 1
ATOM 748 C CA . PRO A 1 99 ? 0.200 -12.418 -21.586 1.00 80.19 99 PRO A CA 1
ATOM 749 C C . PRO A 1 99 ? 0.307 -10.896 -21.443 1.00 80.19 99 PRO A C 1
ATOM 751 O O . PRO A 1 99 ? -0.084 -10.115 -22.319 1.00 80.19 99 PRO A O 1
ATOM 754 N N . THR A 1 100 ? 0.819 -10.468 -20.301 1.00 81.62 100 THR A N 1
ATOM 755 C CA . THR A 1 100 ? 1.079 -9.070 -19.976 1.00 81.62 100 THR A CA 1
ATOM 756 C C . THR A 1 100 ? 2.215 -8.516 -20.837 1.00 81.62 100 THR A C 1
ATOM 758 O O . THR A 1 100 ? 3.074 -9.243 -21.331 1.00 81.62 100 THR A O 1
ATOM 761 N N . VAL A 1 101 ? 2.288 -7.186 -20.973 1.00 79.50 101 VAL A N 1
ATOM 762 C CA . VAL A 1 101 ? 3.399 -6.521 -21.689 1.00 79.50 101 VAL A CA 1
ATOM 763 C C . VAL A 1 101 ? 4.763 -6.908 -21.097 1.00 79.50 101 VAL A C 1
ATOM 765 O O . VAL A 1 101 ? 5.751 -6.960 -21.825 1.00 79.50 101 VAL A O 1
ATOM 768 N N . ARG A 1 102 ? 4.826 -7.188 -19.788 1.00 75.00 102 ARG A N 1
ATOM 769 C CA . ARG A 1 102 ? 6.048 -7.625 -19.102 1.00 75.00 102 ARG A CA 1
ATOM 770 C C . ARG A 1 102 ? 6.452 -9.037 -19.520 1.00 75.00 102 ARG A C 1
ATOM 772 O O . ARG A 1 102 ? 7.612 -9.237 -19.854 1.00 75.00 102 ARG A O 1
ATOM 779 N N . GLU A 1 103 ? 5.509 -9.975 -19.537 1.00 78.25 103 GLU A N 1
ATOM 780 C CA . GLU A 1 103 ? 5.754 -11.359 -19.970 1.00 78.25 103 GLU A CA 1
ATOM 781 C C . GLU A 1 103 ? 6.151 -11.414 -21.443 1.00 78.25 103 GLU A C 1
ATOM 783 O O . GLU A 1 103 ? 7.127 -12.069 -21.789 1.00 78.25 103 GLU A O 1
ATOM 788 N N . ILE A 1 104 ? 5.475 -10.640 -22.298 1.00 81.00 104 ILE A N 1
ATOM 789 C CA . ILE A 1 104 ? 5.853 -10.506 -23.709 1.00 81.00 104 ILE A CA 1
ATOM 790 C C . ILE A 1 104 ? 7.289 -9.988 -23.825 1.00 81.00 104 ILE A C 1
ATOM 792 O O . ILE A 1 104 ? 8.078 -10.565 -24.557 1.00 81.00 104 ILE A O 1
ATOM 796 N N . ARG A 1 105 ? 7.669 -8.935 -23.091 1.00 79.88 105 ARG A N 1
ATOM 797 C CA . ARG A 1 105 ? 9.052 -8.425 -23.128 1.00 79.88 105 ARG A CA 1
ATOM 798 C C . ARG A 1 105 ? 10.078 -9.460 -22.668 1.00 79.88 105 ARG A C 1
ATOM 800 O O . ARG A 1 105 ? 11.127 -9.539 -23.288 1.00 79.88 105 ARG A O 1
ATOM 807 N N . ALA A 1 106 ? 9.767 -10.250 -21.641 1.00 74.12 106 ALA A N 1
ATOM 808 C CA . ALA A 1 106 ? 10.646 -11.324 -21.180 1.00 74.12 106 ALA A CA 1
ATOM 809 C C . ALA A 1 106 ? 10.855 -12.393 -22.269 1.00 74.12 106 ALA A C 1
ATOM 811 O O . ALA A 1 106 ? 11.990 -12.757 -22.559 1.00 74.12 106 ALA A O 1
ATOM 812 N N . LEU A 1 107 ? 9.776 -12.801 -22.950 1.00 75.06 107 LEU A N 1
ATOM 813 C CA . LEU A 1 107 ? 9.840 -13.737 -24.079 1.00 75.06 107 LEU A CA 1
ATOM 814 C C . LEU A 1 107 ? 10.654 -13.184 -25.261 1.00 75.06 107 LEU A C 1
ATOM 816 O O . LEU A 1 107 ? 11.374 -13.928 -25.917 1.00 75.06 107 LEU A O 1
ATOM 820 N N . VAL A 1 108 ? 10.545 -11.881 -25.541 1.00 74.88 108 VAL A N 1
ATOM 821 C CA . VAL A 1 108 ? 11.278 -11.215 -26.634 1.00 74.88 108 VAL A CA 1
ATOM 822 C C . VAL A 1 108 ? 12.767 -11.060 -26.329 1.00 74.88 108 VAL A C 1
ATOM 824 O O . VAL A 1 108 ? 13.583 -11.146 -27.240 1.00 74.88 108 VAL A O 1
ATOM 827 N N . SER A 1 109 ? 13.137 -10.855 -25.065 1.00 70.12 109 SER A N 1
ATOM 828 C CA . SER A 1 109 ? 14.537 -10.724 -24.648 1.00 70.12 109 SER A CA 1
ATOM 829 C C . SER A 1 109 ? 15.293 -12.056 -24.575 1.00 70.12 109 SER A C 1
ATOM 831 O O . SER A 1 109 ? 16.491 -12.035 -24.318 1.00 70.12 109 SER A O 1
ATOM 833 N N . GLY A 1 110 ? 14.632 -13.199 -24.801 1.00 57.22 110 GLY A N 1
ATOM 834 C CA . GLY A 1 110 ? 15.252 -14.521 -24.656 1.00 57.22 110 GLY A CA 1
ATOM 835 C C . GLY A 1 110 ? 15.521 -14.916 -23.201 1.00 57.22 110 GLY A C 1
ATOM 836 O O . GLY A 1 110 ? 16.136 -15.950 -22.954 1.00 57.22 110 GLY A O 1
ATOM 837 N N . ASP A 1 111 ? 15.027 -14.132 -22.239 1.00 46.59 111 ASP A N 1
ATOM 838 C CA . ASP A 1 111 ? 15.059 -14.477 -20.823 1.00 46.59 111 ASP A CA 1
ATOM 839 C C . ASP A 1 111 ? 14.004 -15.565 -20.582 1.00 46.59 111 ASP A C 1
ATOM 841 O O . ASP A 1 111 ? 12.865 -15.298 -20.184 1.00 46.59 111 ASP A O 1
ATOM 845 N N . THR A 1 112 ? 14.376 -16.828 -20.820 1.00 44.31 112 THR A N 1
ATOM 846 C CA . THR A 1 112 ? 13.773 -17.951 -20.090 1.00 44.31 112 THR A CA 1
ATOM 847 C C . THR A 1 112 ? 13.767 -17.548 -18.632 1.00 44.31 112 THR A C 1
ATOM 849 O O . THR A 1 112 ? 14.854 -17.292 -18.127 1.00 44.31 112 THR A O 1
ATOM 852 N N . GLN A 1 113 ? 12.580 -17.434 -18.018 1.00 43.59 113 GLN A N 1
ATOM 853 C CA . GLN A 1 113 ? 12.355 -17.019 -16.629 1.00 43.59 113 GLN A CA 1
ATOM 854 C C . GLN A 1 113 ? 13.540 -17.393 -15.728 1.00 43.59 113 GLN A C 1
ATOM 856 O O . GLN A 1 113 ? 13.560 -18.458 -15.115 1.00 43.59 113 GLN A O 1
ATOM 861 N N . SER A 1 114 ? 14.537 -16.513 -15.638 1.00 42.12 114 SER A N 1
ATOM 862 C CA . SER A 1 114 ? 15.510 -16.588 -14.575 1.00 42.12 114 SER A CA 1
ATOM 863 C C . SER A 1 114 ? 14.686 -16.232 -13.356 1.00 42.12 114 SER A C 1
ATO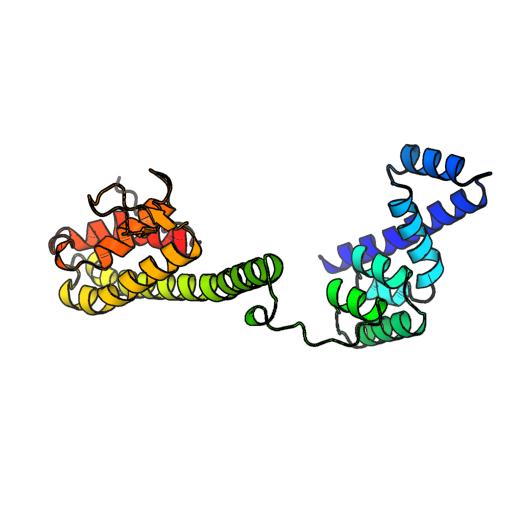M 865 O O . SER A 1 114 ? 14.055 -15.165 -13.311 1.00 42.12 114 SER A O 1
ATOM 867 N N . ALA A 1 115 ? 14.560 -17.195 -12.438 1.00 53.75 115 ALA A N 1
ATOM 868 C CA . ALA A 1 115 ? 13.952 -16.956 -11.143 1.00 53.75 115 ALA A CA 1
ATOM 869 C C . ALA A 1 115 ? 14.544 -15.640 -10.643 1.00 53.75 115 ALA A C 1
ATOM 871 O O . ALA A 1 115 ? 15.764 -15.514 -10.523 1.00 53.75 115 ALA A O 1
ATOM 872 N N . GLN A 1 116 ? 13.695 -14.618 -10.523 1.00 58.53 116 GLN A N 1
ATOM 873 C CA . GLN A 1 116 ? 14.170 -13.318 -10.085 1.00 58.53 116 GLN A CA 1
ATOM 874 C C . GLN A 1 116 ? 14.839 -13.555 -8.729 1.00 58.53 116 GLN A C 1
ATOM 876 O O . GLN A 1 116 ? 14.223 -14.232 -7.901 1.00 58.53 116 GLN A O 1
ATOM 881 N N . PRO A 1 117 ? 16.078 -13.078 -8.522 1.00 68.31 117 PRO A N 1
ATOM 882 C CA . PRO A 1 117 ? 16.752 -13.265 -7.247 1.00 68.31 117 PRO A CA 1
ATOM 883 C C . PRO A 1 117 ? 15.841 -12.752 -6.131 1.00 68.31 117 PRO A C 1
ATOM 885 O O . PRO A 1 117 ? 15.161 -11.732 -6.314 1.00 68.31 117 PRO A O 1
ATOM 888 N N . ASP A 1 118 ? 15.780 -13.484 -5.015 1.00 80.50 118 ASP A N 1
ATOM 889 C CA . ASP A 1 118 ? 15.007 -13.056 -3.850 1.00 80.50 118 ASP A CA 1
ATOM 890 C C . ASP A 1 118 ? 15.436 -11.621 -3.503 1.00 80.50 118 ASP A C 1
ATOM 892 O O . ASP A 1 118 ? 16.638 -11.339 -3.487 1.00 80.50 118 ASP A O 1
ATOM 896 N N . PRO A 1 119 ? 14.506 -10.681 -3.255 1.00 82.00 119 PRO A N 1
ATOM 897 C CA . PRO A 1 119 ? 14.851 -9.347 -2.777 1.00 82.00 119 PRO A CA 1
ATOM 898 C C . PRO A 1 119 ? 15.885 -9.318 -1.639 1.00 82.00 119 PRO A C 1
ATOM 900 O O . PRO A 1 119 ? 16.643 -8.351 -1.558 1.00 82.00 119 PRO A O 1
ATOM 903 N N . ALA A 1 120 ? 15.926 -10.349 -0.786 1.00 85.75 120 ALA A N 1
ATOM 904 C CA . ALA A 1 120 ? 16.905 -10.504 0.290 1.00 85.75 120 ALA A CA 1
ATOM 905 C C . ALA A 1 120 ? 18.329 -10.852 -0.191 1.00 85.75 120 ALA A C 1
ATOM 907 O O . ALA A 1 120 ? 19.293 -10.533 0.504 1.00 85.75 120 ALA A O 1
ATOM 908 N N . ASP A 1 121 ? 18.469 -11.440 -1.380 1.00 90.12 121 ASP A N 1
ATOM 909 C CA . ASP A 1 121 ? 19.747 -11.875 -1.959 1.00 90.12 121 ASP A CA 1
ATOM 910 C C . ASP A 1 121 ? 20.382 -10.810 -2.873 1.00 90.12 121 ASP A C 1
ATOM 912 O O . ASP A 1 121 ? 21.507 -10.963 -3.354 1.00 90.12 121 ASP A O 1
ATOM 916 N N . ILE A 1 122 ? 19.676 -9.705 -3.129 1.00 88.50 122 ILE A N 1
ATOM 917 C CA . ILE A 1 122 ? 20.181 -8.594 -3.938 1.00 88.50 122 ILE A CA 1
ATOM 918 C C . ILE A 1 122 ? 20.971 -7.641 -3.033 1.00 88.50 122 ILE A C 1
ATOM 920 O O . ILE A 1 122 ? 20.448 -7.080 -2.074 1.00 88.50 122 ILE A O 1
ATOM 924 N N . ALA A 1 123 ? 22.241 -7.405 -3.357 1.00 87.50 123 ALA A N 1
ATOM 925 C CA . ALA A 1 123 ? 23.082 -6.486 -2.596 1.00 87.50 123 ALA A CA 1
ATOM 926 C C . ALA A 1 123 ? 22.815 -5.003 -2.928 1.00 87.50 123 ALA A C 1
ATOM 928 O O . ALA A 1 123 ? 22.312 -4.637 -3.994 1.00 87.50 123 ALA A O 1
ATOM 929 N N . GLY A 1 124 ? 23.234 -4.120 -2.018 1.00 92.94 124 GLY A N 1
ATOM 930 C CA . GLY A 1 124 ? 23.281 -2.676 -2.246 1.00 92.94 124 GLY A CA 1
ATOM 931 C C . GLY A 1 124 ? 21.912 -1.994 -2.340 1.00 92.94 124 GLY A C 1
ATOM 932 O O . GLY A 1 124 ? 20.892 -2.480 -1.850 1.00 92.94 124 GLY A O 1
ATOM 933 N N . ALA A 1 125 ? 21.896 -0.809 -2.957 1.00 91.88 125 ALA A N 1
ATOM 934 C CA . ALA A 1 125 ? 20.705 0.039 -3.012 1.00 91.88 125 ALA A CA 1
ATOM 935 C C . ALA A 1 125 ? 19.527 -0.614 -3.757 1.00 91.88 125 ALA A C 1
ATOM 937 O O . ALA A 1 125 ? 18.371 -0.316 -3.457 1.00 91.88 125 ALA A O 1
ATOM 938 N N . ASP A 1 126 ? 19.798 -1.501 -4.713 1.00 86.69 126 ASP A N 1
ATOM 939 C CA . ASP A 1 126 ? 18.753 -2.172 -5.485 1.00 86.69 126 ASP A CA 1
ATOM 940 C C . ASP A 1 126 ? 18.015 -3.230 -4.663 1.00 86.69 126 ASP A C 1
ATOM 942 O O . ASP A 1 126 ? 16.783 -3.270 -4.714 1.00 86.69 126 ASP A O 1
ATOM 946 N N . GLY A 1 127 ? 18.723 -3.990 -3.823 1.00 90.56 127 GLY A N 1
ATOM 947 C CA . GLY A 1 127 ? 18.098 -4.923 -2.884 1.00 90.56 127 GLY A CA 1
ATOM 948 C C . GLY A 1 127 ? 17.267 -4.226 -1.821 1.00 90.56 127 GLY A C 1
ATOM 949 O O . GLY A 1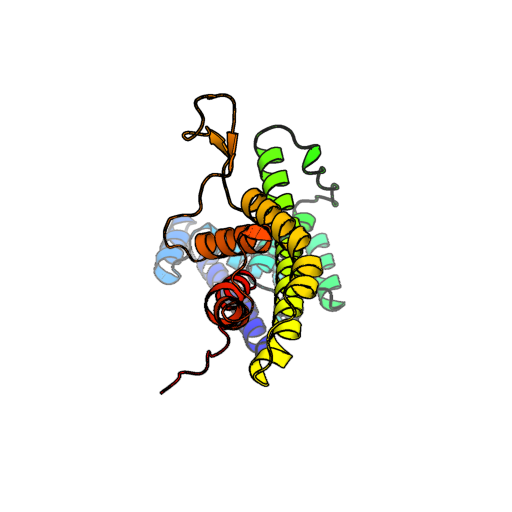 127 ? 16.115 -4.589 -1.595 1.00 90.56 127 GLY A O 1
ATOM 950 N N . LEU A 1 128 ? 17.771 -3.124 -1.256 1.00 92.00 128 LEU A N 1
ATOM 951 C CA . LEU A 1 128 ? 16.994 -2.314 -0.310 1.00 92.00 128 LEU A CA 1
ATOM 952 C C . LEU A 1 128 ? 15.699 -1.777 -0.936 1.00 92.00 128 LEU A C 1
ATOM 954 O O . LEU A 1 128 ? 14.639 -1.819 -0.308 1.00 92.00 128 LEU A O 1
ATOM 958 N N . ARG A 1 129 ? 15.746 -1.315 -2.193 1.00 93.75 129 ARG A N 1
ATOM 959 C CA . ARG A 1 129 ? 14.538 -0.900 -2.927 1.00 93.75 129 ARG A CA 1
ATOM 960 C C . ARG A 1 129 ? 13.600 -2.076 -3.189 1.00 93.75 129 ARG A C 1
ATOM 962 O O . ARG A 1 129 ? 12.384 -1.887 -3.128 1.00 93.75 129 ARG A O 1
ATOM 969 N N . ALA A 1 130 ? 14.129 -3.260 -3.494 1.00 89.69 130 ALA A N 1
ATOM 970 C CA . ALA A 1 130 ? 13.331 -4.466 -3.698 1.00 89.69 130 ALA A CA 1
ATOM 971 C C . ALA A 1 130 ? 12.613 -4.885 -2.403 1.00 89.69 130 ALA A C 1
ATOM 973 O O . ALA A 1 130 ? 11.395 -5.069 -2.422 1.00 89.69 130 ALA A O 1
ATOM 974 N N . LEU A 1 131 ? 13.323 -4.913 -1.272 1.00 92.62 131 LEU A N 1
ATOM 975 C CA . LEU A 1 131 ? 12.766 -5.193 0.053 1.00 92.62 131 LEU A CA 1
ATOM 976 C C . LEU A 1 131 ? 11.711 -4.161 0.464 1.00 92.62 131 LEU A C 1
ATOM 978 O O . LEU A 1 131 ? 10.634 -4.538 0.921 1.00 92.62 131 LEU A O 1
ATOM 982 N N . ALA A 1 132 ? 11.962 -2.866 0.250 1.00 92.00 132 ALA A N 1
ATOM 983 C CA . ALA A 1 132 ? 10.988 -1.815 0.549 1.00 92.00 132 ALA A CA 1
ATOM 984 C C . ALA A 1 132 ? 9.694 -1.973 -0.271 1.00 92.00 132 ALA A C 1
ATOM 986 O O . ALA A 1 132 ? 8.593 -1.834 0.265 1.00 92.00 132 ALA A O 1
ATOM 987 N N . ARG A 1 133 ? 9.813 -2.319 -1.561 1.00 92.06 133 ARG A N 1
ATOM 988 C CA . ARG A 1 133 ? 8.656 -2.609 -2.424 1.00 92.06 133 ARG A CA 1
ATOM 989 C C . ARG A 1 133 ? 7.895 -3.841 -1.946 1.00 92.06 133 ARG A C 1
ATOM 991 O O . ARG A 1 133 ? 6.675 -3.766 -1.833 1.00 92.06 133 ARG A O 1
ATOM 998 N N . ALA A 1 134 ? 8.594 -4.933 -1.640 1.00 89.31 134 ALA A N 1
ATOM 999 C CA . ALA A 1 134 ? 7.981 -6.162 -1.140 1.00 89.31 134 ALA A CA 1
ATOM 1000 C C . ALA A 1 134 ? 7.262 -5.925 0.198 1.00 89.31 134 ALA A C 1
ATOM 1002 O O . ALA A 1 134 ? 6.115 -6.334 0.373 1.00 89.31 134 ALA A O 1
ATOM 1003 N N . LYS A 1 135 ? 7.892 -5.179 1.113 1.00 92.56 135 LYS A N 1
ATOM 1004 C CA . LYS A 1 135 ? 7.294 -4.762 2.385 1.00 92.56 135 LYS A CA 1
ATOM 1005 C C . LYS A 1 135 ? 5.993 -3.992 2.174 1.00 92.56 135 LYS A C 1
ATOM 1007 O O . LYS A 1 135 ? 5.002 -4.323 2.813 1.00 92.56 135 LYS A O 1
ATOM 1012 N N . ALA A 1 136 ? 5.967 -3.004 1.280 1.00 91.88 136 ALA A N 1
ATOM 1013 C CA . ALA A 1 136 ? 4.744 -2.256 0.994 1.00 91.88 136 ALA A CA 1
ATOM 1014 C C . ALA A 1 136 ? 3.665 -3.140 0.339 1.00 91.88 136 ALA A C 1
ATOM 1016 O O . ALA A 1 136 ? 2.507 -3.102 0.751 1.00 91.88 136 ALA A O 1
ATOM 1017 N N . GLN A 1 137 ? 4.045 -3.970 -0.638 1.00 90.44 137 GLN A N 1
ATOM 1018 C CA . GLN A 1 137 ? 3.129 -4.871 -1.349 1.00 90.44 137 GLN A CA 1
ATOM 1019 C C . GLN A 1 137 ? 2.459 -5.888 -0.418 1.00 90.44 137 GLN A C 1
ATOM 1021 O O . GLN A 1 137 ? 1.262 -6.129 -0.552 1.00 90.44 137 GLN A O 1
ATOM 1026 N N . ASN A 1 138 ? 3.209 -6.443 0.535 1.00 90.25 138 ASN A N 1
ATOM 1027 C CA . ASN A 1 138 ? 2.710 -7.464 1.456 1.00 90.25 138 ASN A CA 1
ATOM 1028 C C . ASN A 1 138 ? 2.087 -6.857 2.721 1.00 90.25 138 ASN A C 1
ATOM 1030 O O . ASN A 1 138 ? 1.081 -7.353 3.222 1.00 90.25 138 ASN A O 1
ATOM 1034 N N . GLY A 1 139 ? 2.676 -5.783 3.249 1.00 91.25 139 GLY A N 1
ATOM 1035 C CA . GLY A 1 139 ? 2.283 -5.185 4.522 1.00 91.25 139 GLY A CA 1
ATOM 1036 C C . GLY A 1 139 ? 1.002 -4.359 4.446 1.00 91.25 139 GLY A C 1
ATOM 1037 O O . GLY A 1 139 ? 0.195 -4.422 5.370 1.00 91.25 139 GLY A O 1
ATOM 1038 N N . VAL A 1 140 ? 0.772 -3.627 3.348 1.00 93.88 140 VAL A N 1
ATOM 1039 C CA . VAL A 1 140 ? -0.427 -2.779 3.209 1.00 93.88 140 VAL A CA 1
ATOM 1040 C C . VAL A 1 140 ? -1.725 -3.601 3.268 1.00 93.88 140 VAL A C 1
ATOM 1042 O O . VAL A 1 140 ? -2.595 -3.237 4.059 1.00 93.88 140 VAL A O 1
ATOM 1045 N N . PRO A 1 141 ? -1.883 -4.725 2.534 1.00 93.06 141 PRO A N 1
ATOM 1046 C CA . PRO A 1 141 ? -3.074 -5.567 2.659 1.00 93.06 141 PRO A CA 1
ATOM 1047 C C . PRO A 1 141 ? -3.290 -6.114 4.076 1.00 93.06 141 PRO A C 1
ATOM 1049 O O . PRO A 1 141 ? -4.418 -6.106 4.561 1.00 93.06 141 PRO A O 1
ATOM 1052 N N . ILE A 1 142 ? -2.220 -6.542 4.759 1.00 93.94 142 ILE A N 1
ATOM 1053 C CA . ILE A 1 142 ? -2.293 -7.068 6.133 1.00 93.94 142 ILE A CA 1
ATOM 1054 C C . ILE A 1 142 ? -2.806 -5.995 7.098 1.00 93.94 142 ILE A C 1
ATOM 1056 O O . ILE A 1 142 ? -3.708 -6.265 7.895 1.00 93.94 142 ILE A O 1
ATOM 1060 N N . LEU A 1 143 ? -2.261 -4.778 7.006 1.00 95.62 143 LEU A N 1
ATOM 1061 C CA . LEU A 1 143 ? -2.700 -3.650 7.822 1.00 95.62 143 LEU A CA 1
ATOM 1062 C C . LEU A 1 143 ? -4.174 -3.322 7.553 1.00 95.62 143 LEU A C 1
ATOM 1064 O O . LEU A 1 143 ? -4.954 -3.200 8.494 1.00 95.62 143 LEU A O 1
ATOM 1068 N N . VAL A 1 144 ? -4.571 -3.220 6.282 1.00 95.31 144 VAL A N 1
ATOM 1069 C CA . VAL A 1 144 ? -5.955 -2.892 5.904 1.00 95.31 144 VAL A CA 1
ATOM 1070 C C . VAL A 1 144 ? -6.940 -3.945 6.414 1.00 95.31 144 VAL A C 1
ATOM 1072 O O . VAL A 1 144 ? -7.968 -3.581 6.980 1.00 95.31 144 VAL A O 1
ATOM 1075 N N . GLU A 1 145 ? -6.637 -5.237 6.277 1.00 94.50 145 GLU A N 1
ATOM 1076 C CA . GLU A 1 145 ? -7.491 -6.305 6.818 1.00 94.50 145 GLU A CA 1
ATOM 1077 C C . GLU A 1 145 ? -7.594 -6.246 8.349 1.00 94.50 145 GLU A C 1
ATOM 1079 O O . GLU A 1 145 ? -8.683 -6.398 8.906 1.00 94.50 145 GLU A O 1
ATOM 1084 N N . ARG A 1 146 ? -6.499 -5.928 9.050 1.00 94.69 146 ARG A N 1
ATOM 1085 C CA . ARG A 1 146 ? -6.530 -5.730 10.506 1.00 94.69 146 ARG A CA 1
ATOM 1086 C C . ARG A 1 146 ? -7.420 -4.554 10.905 1.00 94.69 146 ARG A C 1
ATOM 1088 O O . ARG A 1 146 ? -8.205 -4.679 11.843 1.00 94.69 146 ARG A O 1
ATOM 1095 N N . LEU A 1 147 ? -7.316 -3.432 10.195 1.00 96.94 147 LEU A N 1
ATOM 1096 C CA . LEU A 1 147 ? -8.134 -2.243 10.445 1.00 96.94 147 LEU A CA 1
ATOM 1097 C C . LEU A 1 147 ? -9.621 -2.509 10.176 1.00 96.94 147 LEU A C 1
ATOM 1099 O O . LEU A 1 147 ? -10.461 -2.065 10.955 1.00 96.94 147 LEU A O 1
ATOM 1103 N N . LYS A 1 148 ? -9.954 -3.298 9.145 1.00 95.94 148 LYS A N 1
ATOM 1104 C CA . LYS A 1 148 ? -11.331 -3.771 8.921 1.00 95.94 148 LYS A CA 1
ATOM 1105 C C . LYS A 1 148 ? -11.837 -4.633 10.077 1.00 95.94 148 LYS A C 1
ATOM 1107 O O . LYS A 1 148 ? -12.982 -4.470 10.482 1.00 95.94 148 LYS A O 1
ATOM 1112 N N . GLY A 1 149 ? -10.995 -5.515 10.622 1.00 94.94 149 GLY A N 1
ATOM 1113 C CA . GLY A 1 149 ? -11.330 -6.308 11.808 1.00 94.94 149 GLY A CA 1
ATOM 1114 C C . GLY A 1 149 ? -11.645 -5.430 13.023 1.00 94.94 149 GLY A C 1
ATOM 1115 O O . GLY A 1 149 ? -12.697 -5.587 13.636 1.00 94.94 149 GLY A O 1
ATOM 1116 N N . VAL A 1 150 ? -10.782 -4.445 13.303 1.00 95.19 150 VAL A N 1
ATOM 1117 C CA . VAL A 1 150 ? -11.001 -3.445 14.365 1.00 95.19 150 VAL A CA 1
ATOM 1118 C C . VAL A 1 150 ? -12.315 -2.689 14.147 1.00 95.19 150 VAL A C 1
ATOM 1120 O O . VAL A 1 150 ? -13.110 -2.569 15.078 1.00 95.19 150 VAL A O 1
ATOM 1123 N N . LEU A 1 151 ? -12.580 -2.226 12.921 1.00 95.12 151 LEU A N 1
ATOM 1124 C CA . LEU A 1 151 ? -13.822 -1.530 12.581 1.00 95.12 151 LEU A CA 1
ATOM 1125 C C . LEU A 1 151 ? -15.056 -2.413 12.805 1.00 95.12 151 LEU A C 1
ATOM 1127 O O . LEU A 1 151 ? -16.038 -1.949 13.378 1.00 95.12 151 LEU A O 1
ATOM 1131 N N . GLY A 1 152 ? -14.999 -3.683 12.398 1.00 94.81 152 GLY A N 1
ATOM 1132 C CA . GLY A 1 152 ? -16.090 -4.640 12.589 1.00 94.81 152 GLY A CA 1
ATOM 1133 C C . GLY A 1 152 ? -16.398 -4.905 14.064 1.00 94.81 152 GLY A C 1
ATOM 1134 O O . GLY A 1 152 ? -17.565 -4.895 14.459 1.00 94.81 152 GLY A O 1
ATOM 1135 N N . ASP A 1 153 ? -15.369 -5.074 14.900 1.00 95.00 153 ASP A N 1
ATOM 1136 C CA . ASP A 1 153 ? -15.545 -5.233 16.349 1.00 95.00 153 ASP A CA 1
ATOM 1137 C C . ASP A 1 153 ? -16.143 -3.974 17.004 1.00 95.00 153 ASP A C 1
ATOM 1139 O O . ASP A 1 153 ? -17.005 -4.092 17.879 1.00 95.00 153 ASP A O 1
ATOM 1143 N N . ILE A 1 154 ? -15.749 -2.775 16.554 1.00 94.44 154 ILE A N 1
ATOM 1144 C CA . ILE A 1 154 ? -16.330 -1.503 17.016 1.00 94.44 154 ILE A CA 1
ATOM 1145 C C . ILE A 1 154 ? -17.798 -1.390 16.600 1.00 94.44 154 ILE A C 1
ATOM 1147 O O . ILE A 1 154 ? -18.648 -1.088 17.433 1.00 94.44 154 ILE A O 1
ATOM 1151 N N . GLN A 1 155 ? -18.117 -1.665 15.335 1.00 93.12 155 GLN A N 1
ATOM 1152 C CA . GLN A 1 155 ? -19.488 -1.601 14.822 1.00 93.12 155 GLN A CA 1
ATOM 1153 C C . GLN A 1 155 ? -20.416 -2.574 15.559 1.00 93.12 155 GLN A C 1
ATOM 1155 O O . GLN A 1 155 ? -21.535 -2.206 15.916 1.00 93.12 155 GLN A O 1
ATOM 1160 N N . ALA A 1 156 ? -19.943 -3.788 15.853 1.00 92.69 156 ALA A N 1
ATOM 1161 C CA . ALA A 1 156 ? -20.692 -4.749 16.658 1.00 92.69 156 ALA A CA 1
ATOM 1162 C C . ALA A 1 156 ? -20.935 -4.236 18.088 1.00 92.69 156 ALA A C 1
ATOM 1164 O O . ALA A 1 156 ? -22.027 -4.403 18.629 1.00 92.69 156 ALA A O 1
ATOM 1165 N N . ALA A 1 157 ? -19.941 -3.583 18.694 1.00 92.19 157 ALA A N 1
ATOM 1166 C CA . ALA A 1 157 ? -20.063 -3.012 20.032 1.00 92.19 157 ALA A CA 1
ATOM 1167 C C . ALA A 1 157 ? -20.922 -1.737 20.089 1.00 92.19 157 ALA A C 1
ATOM 1169 O O . ALA A 1 157 ? -21.458 -1.422 21.151 1.00 92.19 157 ALA A O 1
ATOM 1170 N N . LEU A 1 158 ? -21.081 -1.033 18.965 1.00 92.25 158 LEU A N 1
ATOM 1171 C CA . LEU A 1 158 ? -21.945 0.140 18.831 1.00 92.25 158 LEU A CA 1
ATOM 1172 C C . LEU A 1 158 ? -23.426 -0.205 18.625 1.00 92.25 158 LEU A C 1
ATOM 1174 O O . LEU A 1 158 ? -24.267 0.659 18.849 1.00 92.25 158 LEU A O 1
ATOM 1178 N N . GLN A 1 159 ? -23.784 -1.440 18.259 1.00 89.81 159 GLN A N 1
ATOM 1179 C CA . GLN A 1 159 ? -25.197 -1.800 18.070 1.00 89.81 159 GLN A CA 1
ATOM 1180 C C . GLN A 1 159 ? -26.077 -1.517 19.306 1.00 89.81 159 GLN A C 1
ATOM 1182 O O . GLN A 1 159 ? -27.075 -0.813 19.169 1.00 89.81 159 GLN A O 1
ATOM 1187 N N . PRO A 1 160 ? -25.694 -1.927 20.532 1.00 83.62 160 PRO A N 1
ATOM 1188 C CA . PRO A 1 160 ? -26.439 -1.560 21.738 1.00 83.62 160 PRO A CA 1
ATOM 1189 C C . PRO A 1 160 ? -26.484 -0.047 21.994 1.00 83.62 160 PRO A C 1
ATOM 1191 O O . PRO A 1 160 ? -27.452 0.444 22.569 1.00 83.62 160 PRO A O 1
ATOM 1194 N N . HIS A 1 161 ? -25.460 0.696 21.565 1.00 85.88 161 HIS A N 1
ATOM 1195 C CA . HIS A 1 161 ? -25.407 2.150 21.720 1.00 85.88 161 HIS A CA 1
ATOM 1196 C C . HIS A 1 161 ? -26.475 2.858 20.894 1.00 85.88 161 HIS A C 1
ATOM 1198 O O . HIS A 1 161 ? -27.149 3.750 21.407 1.00 85.88 161 HIS A O 1
ATOM 1204 N N . PHE A 1 162 ? -26.713 2.400 19.667 1.00 84.25 162 PHE A N 1
ATOM 1205 C CA . PHE A 1 162 ? -27.811 2.911 18.846 1.00 84.25 162 PHE A CA 1
ATOM 1206 C C . PHE A 1 162 ? -29.201 2.549 19.398 1.00 84.25 162 PHE A C 1
ATOM 1208 O O . PHE A 1 162 ? -30.178 3.215 19.072 1.00 84.25 162 PHE A O 1
ATOM 1215 N N . GLU A 1 163 ? -29.292 1.555 20.288 1.00 85.94 163 GLU A N 1
ATOM 1216 C CA . GLU A 1 163 ? -30.501 1.230 21.062 1.00 85.94 163 GLU A CA 1
ATOM 1217 C C . GLU A 1 163 ? -30.609 2.010 22.392 1.00 85.94 163 GLU A C 1
ATOM 1219 O O . GLU A 1 163 ? -31.493 1.728 23.203 1.00 85.94 163 GLU A O 1
ATOM 1224 N N . GLY A 1 164 ? -29.702 2.957 22.659 1.00 83.62 164 GLY A N 1
ATOM 1225 C CA . GLY A 1 164 ? -29.675 3.751 23.893 1.00 83.62 164 GLY A CA 1
ATOM 1226 C C . GLY A 1 164 ? -29.027 3.055 25.097 1.00 83.62 164 GLY A C 1
ATOM 1227 O O . GLY A 1 164 ? -29.175 3.525 26.224 1.00 83.62 164 GLY A O 1
ATOM 1228 N N . LYS A 1 165 ? -28.319 1.936 24.895 1.00 85.50 165 LYS A N 1
ATOM 1229 C CA . LYS A 1 165 ? -27.584 1.219 25.954 1.00 85.50 165 LYS A CA 1
ATOM 1230 C C . LYS A 1 165 ? -26.103 1.596 25.947 1.00 85.50 165 LYS A C 1
ATOM 1232 O O . LYS A 1 165 ? -25.530 1.943 24.921 1.00 85.50 165 LYS A O 1
ATOM 1237 N N . ASN A 1 166 ? -25.437 1.458 27.087 1.00 85.88 166 ASN A N 1
ATOM 1238 C CA . ASN A 1 166 ? -23.997 1.705 27.157 1.00 85.88 166 ASN A CA 1
ATOM 1239 C C . ASN A 1 166 ? -23.194 0.603 26.447 1.00 85.88 166 ASN A C 1
ATOM 1241 O O . ASN A 1 166 ? -23.529 -0.583 26.517 1.00 85.88 166 ASN A O 1
ATOM 1245 N N . VAL A 1 167 ? -22.091 0.996 25.806 1.00 89.00 167 VAL A N 1
ATOM 1246 C CA . VAL A 1 167 ? -21.125 0.065 25.209 1.00 89.00 167 VAL A CA 1
ATOM 1247 C C . VAL A 1 167 ? -20.416 -0.717 26.318 1.00 89.00 167 VAL A C 1
ATOM 1249 O O . VAL A 1 167 ? -19.957 -0.148 27.311 1.00 89.00 167 VAL A O 1
ATOM 1252 N N . ALA A 1 168 ? -20.268 -2.030 26.142 1.00 89.19 168 ALA A N 1
ATOM 1253 C CA . ALA A 1 168 ? -19.565 -2.889 27.093 1.00 89.19 168 ALA A CA 1
ATOM 1254 C C . ALA A 1 168 ? -18.035 -2.666 27.046 1.00 89.19 168 ALA A C 1
ATOM 1256 O O . ALA A 1 168 ? -17.305 -3.439 26.421 1.00 89.19 168 ALA A O 1
ATOM 1257 N N . LYS A 1 169 ? -17.544 -1.618 27.733 1.00 89.69 169 LYS A N 1
ATOM 1258 C CA . LYS A 1 169 ? -16.130 -1.177 27.743 1.00 89.69 169 LYS A CA 1
ATOM 1259 C C . LYS A 1 169 ? -15.139 -2.328 27.924 1.00 89.69 169 LYS A C 1
ATOM 1261 O O . LYS A 1 169 ? -14.242 -2.491 27.106 1.00 89.69 169 LYS A O 1
ATOM 1266 N N . GLY A 1 170 ? -15.317 -3.154 28.958 1.00 89.75 170 GLY A N 1
ATOM 1267 C CA . GLY A 1 170 ? -14.385 -4.246 29.266 1.00 89.75 170 GLY A CA 1
ATOM 1268 C C . GLY A 1 170 ? -14.275 -5.293 28.152 1.00 89.75 170 GLY A C 1
ATOM 1269 O O . GLY A 1 170 ? -13.172 -5.714 27.811 1.00 89.75 170 GLY A O 1
ATOM 1270 N N . ALA A 1 171 ? -15.403 -5.665 27.540 1.00 90.75 171 ALA A N 1
ATOM 1271 C CA . ALA A 1 171 ? -15.425 -6.624 26.438 1.00 90.75 171 ALA A CA 1
ATOM 1272 C C . ALA A 1 171 ? -14.779 -6.051 25.167 1.00 90.75 171 ALA A C 1
ATOM 1274 O O . ALA A 1 171 ? -14.079 -6.769 24.454 1.00 90.75 171 ALA A O 1
ATOM 1275 N N . LEU A 1 172 ? -14.986 -4.758 24.898 1.00 93.38 172 LEU A N 1
ATOM 1276 C CA . LEU A 1 172 ? -14.412 -4.101 23.727 1.00 93.38 172 LEU A CA 1
ATOM 1277 C C . LEU A 1 172 ? -12.897 -3.894 23.868 1.00 93.38 172 LEU A C 1
ATOM 1279 O O . LEU A 1 172 ? -12.157 -4.190 22.933 1.00 93.38 172 LEU A O 1
ATOM 1283 N N . VAL A 1 173 ? -12.419 -3.477 25.045 1.00 93.25 173 VAL A N 1
ATOM 1284 C CA . VAL A 1 173 ? -10.978 -3.351 25.336 1.00 93.25 173 VAL A CA 1
ATOM 1285 C C . VAL A 1 173 ? -10.265 -4.688 25.136 1.00 93.25 173 VAL A C 1
ATOM 1287 O O . VAL A 1 173 ? -9.259 -4.737 24.430 1.00 93.25 173 VAL A O 1
ATOM 1290 N N . ALA A 1 174 ? -10.818 -5.783 25.672 1.00 93.00 174 ALA A N 1
ATOM 1291 C CA . ALA A 1 174 ? -10.229 -7.117 25.540 1.00 93.00 174 ALA A CA 1
ATOM 1292 C C . ALA A 1 174 ? -10.053 -7.559 24.075 1.00 93.00 174 ALA A C 1
ATOM 1294 O O . ALA A 1 174 ? -9.122 -8.299 23.758 1.00 93.00 174 ALA A O 1
ATOM 1295 N N . LYS A 1 175 ? -10.926 -7.089 23.178 1.00 94.19 175 LYS A N 1
ATOM 1296 C CA . LYS A 1 175 ? -10.828 -7.357 21.742 1.00 94.19 175 LYS A CA 1
ATOM 1297 C C . LYS A 1 175 ? -9.868 -6.419 21.017 1.00 94.19 175 LYS A C 1
ATOM 1299 O O . LYS A 1 175 ? -9.165 -6.869 20.121 1.00 94.19 175 LYS A O 1
ATOM 1304 N N . LEU A 1 176 ? -9.844 -5.132 21.370 1.00 95.38 176 LEU A N 1
ATOM 1305 C CA . LEU A 1 176 ? -9.182 -4.104 20.561 1.00 95.38 176 LEU A CA 1
ATOM 1306 C C . LEU A 1 176 ? -7.769 -3.740 21.013 1.00 95.38 176 LEU A C 1
ATOM 1308 O O . LEU A 1 176 ? -6.982 -3.322 20.167 1.00 95.38 176 LEU A O 1
ATOM 1312 N N . GLU A 1 177 ? -7.414 -3.921 22.287 1.00 93.88 177 GLU A N 1
ATOM 1313 C CA . GLU A 1 177 ? -6.148 -3.418 22.840 1.00 93.88 177 GLU A CA 1
ATOM 1314 C C . GLU A 1 177 ? -4.925 -3.919 22.050 1.00 93.88 177 GLU A C 1
ATOM 1316 O O . GLU A 1 177 ? -4.121 -3.131 21.542 1.00 93.88 177 GLU A O 1
ATOM 1321 N N . HIS A 1 178 ? -4.789 -5.238 21.894 1.00 94.88 178 HIS A N 1
ATOM 1322 C CA . HIS A 1 178 ? -3.656 -5.820 21.175 1.00 94.88 178 HIS A CA 1
ATOM 1323 C C . HIS A 1 178 ? -3.717 -5.587 19.657 1.00 94.88 178 HIS A C 1
ATOM 1325 O O . HIS A 1 178 ? -2.691 -5.192 19.088 1.00 94.88 178 HIS A O 1
ATOM 1331 N N . PRO A 1 179 ? -4.865 -5.778 18.972 1.00 94.69 179 PRO A N 1
ATOM 1332 C CA . PRO A 1 179 ? -4.971 -5.452 17.553 1.00 94.69 179 PRO A CA 1
ATOM 1333 C C . PRO A 1 179 ? -4.671 -3.989 17.231 1.00 94.69 179 PRO A C 1
ATOM 1335 O O . PRO A 1 179 ? -3.991 -3.742 16.237 1.00 94.69 179 PRO A O 1
ATOM 1338 N N . ALA A 1 180 ? -5.098 -3.038 18.066 1.00 96.38 180 ALA A N 1
ATOM 1339 C CA . ALA A 1 180 ? -4.846 -1.614 17.859 1.00 96.38 180 ALA A CA 1
ATOM 1340 C C . ALA A 1 180 ? -3.361 -1.264 18.013 1.00 96.38 180 ALA A C 1
ATOM 1342 O O . ALA A 1 180 ? -2.792 -0.627 17.125 1.00 96.38 180 ALA A O 1
ATOM 1343 N N . ARG A 1 181 ? -2.693 -1.766 19.067 1.00 95.88 181 ARG A N 1
ATOM 1344 C CA . ARG A 1 181 ? -1.234 -1.608 19.234 1.00 95.88 181 ARG A CA 1
ATOM 1345 C C . ARG A 1 181 ? -0.475 -2.148 18.030 1.00 95.88 181 ARG A C 1
ATOM 1347 O O . ARG A 1 181 ? 0.403 -1.478 17.493 1.00 95.88 181 ARG A O 1
ATOM 1354 N N . ARG A 1 182 ? -0.845 -3.349 17.579 1.00 96.19 182 ARG A N 1
ATOM 1355 C CA . ARG A 1 182 ? -0.206 -3.987 16.430 1.00 96.19 182 ARG A CA 1
ATOM 1356 C C . ARG A 1 182 ? -0.464 -3.223 15.132 1.00 96.19 182 ARG A C 1
ATOM 1358 O O . ARG A 1 182 ? 0.480 -3.011 14.380 1.00 96.19 182 ARG A O 1
ATOM 1365 N N . ALA A 1 183 ? -1.699 -2.784 14.891 1.00 96.94 183 ALA A N 1
ATOM 1366 C CA . ALA A 1 183 ? -2.049 -1.967 13.731 1.00 96.94 183 ALA A CA 1
ATOM 1367 C C . ALA A 1 183 ? -1.252 -0.659 13.711 1.00 96.94 183 ALA A C 1
ATOM 1369 O O . ALA A 1 183 ? -0.741 -0.276 12.662 1.00 96.94 183 ALA A O 1
ATOM 1370 N N . ARG A 1 184 ? -1.089 -0.009 14.871 1.00 96.12 184 ARG A N 1
ATOM 1371 C CA . ARG A 1 184 ? -0.276 1.202 14.993 1.00 96.12 184 ARG A CA 1
ATOM 1372 C C . ARG A 1 184 ? 1.179 0.932 14.632 1.00 96.12 184 ARG A C 1
ATOM 1374 O O . ARG A 1 184 ? 1.723 1.627 13.784 1.00 96.12 184 ARG A O 1
ATOM 1381 N N . SER A 1 185 ? 1.793 -0.096 15.218 1.00 95.19 185 SER A N 1
ATOM 1382 C CA . SER A 1 185 ? 3.184 -0.444 14.907 1.00 95.19 185 SER A CA 1
ATOM 1383 C C . SER A 1 185 ? 3.379 -0.817 13.434 1.00 95.19 185 SER A C 1
ATOM 1385 O O . SER A 1 185 ? 4.378 -0.430 12.837 1.00 95.19 185 SER A O 1
ATOM 1387 N N . GLU A 1 186 ? 2.429 -1.538 12.828 1.00 95.12 186 GLU A N 1
ATOM 1388 C CA . GLU A 1 186 ? 2.445 -1.868 11.396 1.00 95.12 186 GLU A CA 1
ATOM 1389 C C . GLU A 1 186 ? 2.321 -0.600 10.528 1.00 95.12 186 GLU A C 1
ATOM 1391 O O . GLU A 1 186 ? 3.095 -0.432 9.584 1.00 95.12 186 GLU A O 1
ATOM 1396 N N . LEU A 1 187 ? 1.414 0.321 10.875 1.00 96.62 187 LEU A N 1
ATOM 1397 C CA . LEU A 1 187 ? 1.241 1.613 10.203 1.00 96.62 187 LEU A CA 1
ATOM 1398 C C . LEU A 1 187 ? 2.516 2.460 10.263 1.00 96.62 187 LEU A C 1
ATOM 1400 O O . LEU A 1 187 ? 3.004 2.912 9.227 1.00 96.62 187 LEU A O 1
ATOM 1404 N N . GLU A 1 188 ? 3.071 2.652 11.459 1.00 95.19 188 GLU A N 1
ATOM 1405 C CA . GLU A 1 188 ? 4.276 3.458 11.653 1.00 95.19 188 GLU A CA 1
ATOM 1406 C C . GLU A 1 188 ? 5.467 2.848 10.907 1.00 95.19 188 GLU A C 1
ATOM 1408 O O . GLU A 1 188 ? 6.203 3.550 10.216 1.00 95.19 188 GLU A O 1
ATOM 1413 N N . ASN A 1 189 ? 5.607 1.520 10.948 1.00 94.62 189 ASN A N 1
ATOM 1414 C CA . ASN A 1 189 ? 6.656 0.812 10.226 1.00 94.62 189 ASN A CA 1
ATOM 1415 C C . ASN A 1 189 ? 6.537 0.959 8.700 1.00 94.62 189 ASN A C 1
ATOM 1417 O O . ASN A 1 189 ? 7.561 0.958 8.013 1.00 94.62 189 ASN A O 1
ATOM 1421 N N . LEU A 1 190 ? 5.321 1.038 8.156 1.00 94.94 190 LEU A N 1
ATOM 1422 C CA . LEU A 1 190 ? 5.084 1.159 6.715 1.00 94.94 190 LEU A CA 1
ATOM 1423 C C . LEU A 1 190 ? 5.229 2.592 6.197 1.00 94.94 190 LEU A C 1
ATOM 1425 O O . LEU A 1 190 ? 5.660 2.766 5.057 1.00 94.94 190 LEU A O 1
ATOM 1429 N N . ALA A 1 191 ? 4.856 3.590 6.998 1.00 94.44 191 ALA A N 1
ATOM 1430 C CA . ALA A 1 191 ? 4.641 4.951 6.510 1.00 94.44 191 ALA A CA 1
ATOM 1431 C C . ALA A 1 191 ? 5.637 5.994 7.035 1.00 94.44 191 ALA A C 1
ATOM 1433 O O . ALA A 1 191 ? 5.713 7.078 6.456 1.00 94.44 191 ALA A O 1
ATOM 1434 N N . LEU A 1 192 ? 6.380 5.704 8.106 1.00 94.44 192 LEU A N 1
ATOM 1435 C CA . LEU A 1 192 ? 7.206 6.700 8.786 1.00 94.44 192 LEU A CA 1
ATOM 1436 C C . LEU A 1 192 ? 8.690 6.346 8.730 1.00 94.44 192 LEU A C 1
ATOM 1438 O O . LEU A 1 192 ? 9.093 5.182 8.779 1.00 94.44 192 LEU A O 1
ATOM 1442 N N . PHE A 1 193 ? 9.512 7.389 8.633 1.00 92.31 193 PHE A N 1
ATOM 1443 C CA . PHE A 1 193 ? 10.953 7.273 8.810 1.00 92.31 193 PHE A CA 1
ATOM 1444 C C . PHE A 1 193 ? 11.300 7.096 10.286 1.00 92.31 193 PHE A C 1
ATOM 1446 O O . PHE A 1 193 ? 10.470 7.296 11.167 1.00 92.31 193 PHE A O 1
ATOM 1453 N N . VAL A 1 194 ? 12.542 6.708 10.552 1.00 90.75 194 VAL A N 1
ATOM 1454 C CA . VAL A 1 194 ? 13.085 6.635 11.908 1.00 90.75 194 VAL A CA 1
ATOM 1455 C C . VAL A 1 194 ? 13.810 7.944 12.208 1.00 90.75 194 VAL A C 1
ATOM 1457 O O . VAL A 1 194 ? 14.649 8.371 11.416 1.00 90.75 194 VAL A O 1
ATOM 1460 N N . GLU A 1 195 ? 13.511 8.554 13.351 1.00 87.56 195 GLU A N 1
ATOM 1461 C CA . GLU A 1 195 ? 14.088 9.820 13.802 1.00 87.56 195 GLU A CA 1
ATOM 1462 C C . GLU A 1 195 ? 14.698 9.698 15.211 1.00 87.56 195 GLU A C 1
ATOM 1464 O O . GLU A 1 195 ? 14.205 8.925 16.049 1.00 87.56 195 GLU A O 1
ATOM 1469 N N . PRO A 1 196 ? 15.765 10.465 15.516 1.00 83.25 196 PRO A N 1
ATOM 1470 C CA . PRO A 1 196 ? 16.283 10.584 16.876 1.00 83.25 196 PRO A CA 1
ATOM 1471 C C . PRO A 1 196 ? 15.192 11.069 17.833 1.00 83.25 196 PRO A C 1
ATOM 1473 O O . PRO A 1 196 ? 14.420 11.970 17.503 1.00 83.25 196 PRO A O 1
ATOM 1476 N N . ASN A 1 197 ? 15.121 10.491 19.030 1.00 73.50 197 ASN A N 1
ATOM 1477 C CA . ASN A 1 197 ? 14.141 10.891 20.032 1.00 73.50 197 ASN A CA 1
ATOM 1478 C C . ASN A 1 197 ? 14.520 12.240 20.654 1.00 73.50 197 ASN A C 1
ATOM 1480 O O . ASN A 1 197 ? 15.176 12.300 21.689 1.00 73.50 197 ASN A O 1
ATOM 1484 N N . SER A 1 198 ? 14.057 13.325 20.035 1.00 65.94 198 SER A N 1
ATOM 1485 C CA . SER A 1 198 ? 14.269 14.702 20.498 1.00 65.94 198 SER A CA 1
ATOM 1486 C C . SER A 1 198 ? 13.628 15.010 21.857 1.00 65.94 198 SER A C 1
ATOM 1488 O O . SER A 1 198 ? 13.940 16.035 22.460 1.00 65.94 198 SER A O 1
ATOM 1490 N N . ARG A 1 199 ? 12.745 14.133 22.358 1.00 62.81 199 ARG A N 1
ATOM 1491 C CA . ARG A 1 199 ? 12.076 14.259 23.664 1.00 62.81 199 ARG A CA 1
ATOM 1492 C C . ARG A 1 199 ? 12.794 13.513 24.788 1.00 62.81 199 ARG A C 1
ATOM 1494 O O . ARG A 1 199 ? 12.385 13.622 25.940 1.00 62.81 199 ARG A O 1
ATOM 1501 N N . SER A 1 200 ? 13.836 12.747 24.474 1.00 63.12 200 SER A N 1
ATOM 1502 C CA . SER A 1 200 ? 14.676 12.073 25.458 1.00 63.12 200 SER A CA 1
ATOM 1503 C C . SER A 1 200 ? 16.046 12.744 25.507 1.00 63.12 200 SER A C 1
ATOM 1505 O O . SER A 1 200 ? 16.613 13.091 24.476 1.00 63.12 200 SER A O 1
ATOM 1507 N N . SER A 1 201 ? 16.609 12.895 26.707 1.00 62.38 201 SER A N 1
ATOM 1508 C CA . SER A 1 201 ? 18.015 13.286 26.884 1.00 62.38 201 SER A CA 1
ATOM 1509 C C . SER A 1 201 ? 18.991 12.235 26.333 1.00 62.38 201 SER A C 1
ATOM 1511 O O . SER A 1 201 ? 20.179 12.508 26.173 1.00 62.38 201 SER A O 1
ATOM 1513 N N . GLU A 1 202 ? 18.495 11.035 26.026 1.00 62.00 202 GLU A N 1
ATOM 1514 C CA . GLU A 1 202 ? 19.252 9.920 25.479 1.00 62.00 202 GLU A CA 1
ATOM 1515 C C . GLU A 1 202 ? 19.191 9.927 23.945 1.00 62.00 202 GLU A C 1
ATOM 1517 O O . GLU A 1 202 ? 18.308 9.334 23.324 1.00 62.00 202 GLU A O 1
ATOM 1522 N N . THR A 1 203 ? 20.182 10.566 23.322 1.00 60.41 203 THR A N 1
ATOM 1523 C CA . THR A 1 203 ? 20.320 10.704 21.859 1.00 60.41 203 THR A CA 1
ATOM 1524 C C . THR A 1 203 ? 20.463 9.379 21.098 1.00 60.41 203 THR A C 1
ATOM 1526 O O . THR A 1 203 ? 20.352 9.367 19.874 1.00 60.41 203 THR A O 1
ATOM 1529 N N . TRP A 1 204 ? 20.686 8.258 21.795 1.00 65.19 204 TRP A N 1
ATOM 1530 C CA . TRP A 1 204 ? 20.752 6.916 21.205 1.00 65.19 204 TRP A CA 1
ATOM 1531 C C . TRP A 1 204 ? 19.374 6.282 20.973 1.00 65.19 204 TRP A C 1
ATOM 1533 O O . TRP A 1 204 ? 19.268 5.302 20.233 1.00 65.19 204 TRP A O 1
ATOM 1543 N N . ARG A 1 205 ? 18.308 6.816 21.584 1.00 77.12 205 ARG A N 1
ATOM 1544 C CA . ARG A 1 205 ? 16.950 6.315 21.356 1.00 77.12 205 ARG A CA 1
ATOM 1545 C C . ARG A 1 205 ? 16.415 6.869 20.044 1.00 77.12 205 ARG A C 1
ATOM 1547 O O . ARG A 1 205 ? 16.376 8.079 19.839 1.00 77.12 205 ARG A O 1
ATOM 1554 N N . VAL A 1 206 ? 15.946 5.978 19.181 1.00 81.62 206 VAL A N 1
ATOM 1555 C CA . VAL A 1 206 ? 15.247 6.328 17.943 1.00 81.62 206 VAL A CA 1
ATOM 1556 C C . VAL A 1 206 ? 13.785 5.911 18.028 1.00 81.62 206 VAL A C 1
ATOM 1558 O O . VAL A 1 206 ? 13.434 4.983 18.758 1.00 81.62 206 VAL A O 1
ATOM 1561 N N . HIS A 1 207 ? 12.929 6.604 17.291 1.00 85.06 207 HIS A N 1
ATOM 1562 C CA . HIS A 1 207 ? 11.497 6.331 17.221 1.00 85.06 207 HIS A CA 1
ATOM 1563 C C . HIS A 1 207 ? 10.985 6.575 15.798 1.00 85.06 207 HIS A C 1
ATOM 1565 O O . HIS A 1 207 ? 11.670 7.243 15.021 1.00 85.06 207 HIS A O 1
ATOM 1571 N N . PRO A 1 208 ? 9.819 6.026 15.417 1.00 88.75 208 PRO A N 1
ATOM 1572 C CA . PRO A 1 208 ? 9.149 6.471 14.205 1.00 88.75 208 PRO A CA 1
ATOM 1573 C C . PRO A 1 208 ? 8.910 7.983 14.270 1.00 88.75 208 PRO A C 1
ATOM 1575 O O . PRO A 1 208 ? 8.567 8.502 15.333 1.00 88.75 208 PRO A O 1
ATOM 1578 N N . ALA A 1 209 ? 9.083 8.666 13.140 1.00 90.38 209 ALA A N 1
ATOM 1579 C CA . ALA A 1 209 ? 8.712 10.064 12.954 1.00 90.38 209 ALA A CA 1
ATOM 1580 C C . ALA A 1 209 ? 7.229 10.289 13.296 1.00 90.38 209 ALA A C 1
ATOM 1582 O O . ALA A 1 209 ? 6.481 9.352 13.558 1.00 90.38 209 ALA A O 1
ATOM 1583 N N . VAL A 1 210 ? 6.755 11.528 13.255 1.00 89.94 210 VAL A N 1
ATOM 1584 C CA . VAL A 1 210 ? 5.319 11.811 13.397 1.00 89.94 210 VAL A CA 1
ATOM 1585 C C . VAL A 1 210 ? 4.666 12.015 12.036 1.00 89.94 210 VAL A C 1
ATOM 1587 O O . VAL A 1 210 ? 5.275 12.545 11.106 1.00 89.94 210 VAL A O 1
ATOM 1590 N N . PHE A 1 211 ? 3.402 11.605 11.913 1.00 93.44 211 PHE A N 1
ATOM 1591 C CA . PHE A 1 211 ? 2.596 12.013 10.767 1.00 93.44 211 PHE A CA 1
ATOM 1592 C C . PHE A 1 211 ? 2.451 13.542 10.746 1.00 93.44 211 PHE A C 1
ATOM 1594 O O . PHE A 1 211 ? 2.459 14.166 11.809 1.00 93.44 211 PHE A O 1
ATOM 1601 N N . PRO A 1 212 ? 2.297 14.163 9.560 1.00 93.44 212 PRO A N 1
ATOM 1602 C CA . PRO A 1 212 ? 2.091 15.602 9.464 1.00 93.44 212 PRO A CA 1
ATOM 1603 C C . PRO A 1 212 ? 0.907 16.052 10.319 1.00 93.44 212 PRO A C 1
ATOM 1605 O O . PRO A 1 212 ? -0.157 15.426 10.283 1.00 93.44 212 PRO A O 1
ATOM 1608 N N . HIS A 1 213 ? 1.098 17.142 11.058 1.00 92.06 213 HIS A N 1
ATOM 1609 C CA . HIS A 1 213 ? 0.079 17.648 11.966 1.00 92.06 213 HIS A CA 1
ATOM 1610 C C . HIS A 1 213 ? -1.206 18.042 11.217 1.00 92.06 213 HIS A C 1
ATOM 1612 O O . HIS A 1 213 ? -1.149 18.662 10.153 1.00 92.06 213 HIS A O 1
ATOM 1618 N N . GLY A 1 214 ? -2.359 17.660 11.761 1.00 91.81 214 GLY A N 1
ATOM 1619 C CA . GLY A 1 214 ? -3.681 17.829 11.160 1.00 91.81 214 GLY A CA 1
ATOM 1620 C C . GLY A 1 214 ? -3.988 16.845 10.027 1.00 91.81 214 GLY A C 1
ATOM 1621 O O . GLY A 1 214 ? -5.051 16.939 9.412 1.00 91.81 214 GLY A O 1
ATOM 1622 N N . SER A 1 215 ? -3.087 15.907 9.712 1.00 94.94 215 SER A N 1
ATOM 1623 C CA . SER A 1 215 ? -3.356 14.926 8.661 1.00 94.94 215 SER A CA 1
ATOM 1624 C C . SER A 1 215 ? -4.324 13.837 9.142 1.00 94.94 215 SER A C 1
ATOM 1626 O O . SER A 1 215 ? -4.253 13.401 10.292 1.00 94.94 215 SER A O 1
ATOM 1628 N N . PRO A 1 216 ? -5.178 13.294 8.257 1.00 95.06 216 PRO A N 1
ATOM 1629 C CA . PRO A 1 216 ? -6.017 12.150 8.605 1.00 95.06 216 PRO A CA 1
ATOM 1630 C C . PRO A 1 216 ? -5.219 10.929 9.097 1.00 95.06 216 PRO A C 1
ATOM 1632 O O . PRO A 1 216 ? -5.690 10.185 9.948 1.00 95.06 216 PRO A O 1
ATOM 1635 N N . TRP A 1 217 ? -3.984 10.737 8.618 1.00 96.31 217 TRP A N 1
ATOM 1636 C CA . TRP A 1 217 ? -3.105 9.661 9.092 1.00 96.31 217 TRP A CA 1
ATOM 1637 C C . TRP A 1 217 ? -2.569 9.890 10.512 1.00 96.31 217 TRP A C 1
ATOM 1639 O O . TRP A 1 217 ? -2.386 8.920 11.249 1.00 96.31 217 TRP A O 1
ATOM 1649 N N . GLU A 1 218 ? -2.374 11.145 10.931 1.00 95.75 218 GLU A N 1
ATOM 1650 C CA . GLU A 1 218 ? -2.107 11.468 12.338 1.00 95.75 218 GLU A CA 1
ATOM 1651 C C . GLU A 1 218 ? -3.296 11.044 13.208 1.00 95.75 218 GLU A C 1
ATOM 1653 O O . GLU A 1 218 ? -3.096 10.341 14.198 1.00 95.75 218 GLU A O 1
ATOM 1658 N N . ALA A 1 219 ? -4.528 11.372 12.797 1.00 96.12 219 ALA A N 1
ATOM 1659 C CA . ALA A 1 219 ? -5.738 10.967 13.514 1.00 96.12 219 ALA A CA 1
ATOM 1660 C C . ALA A 1 219 ? -5.858 9.438 13.637 1.00 96.12 219 ALA A C 1
ATOM 1662 O O . ALA A 1 219 ? -6.133 8.931 14.723 1.00 96.12 219 ALA A O 1
ATOM 1663 N N . VAL A 1 220 ? -5.566 8.689 12.565 1.00 97.44 220 VAL A N 1
ATOM 1664 C CA . VAL A 1 220 ? -5.515 7.215 12.601 1.00 97.44 220 VAL A CA 1
ATOM 1665 C C . VAL A 1 220 ? -4.502 6.721 13.631 1.00 97.44 220 VAL A C 1
ATOM 1667 O O . VAL A 1 220 ? -4.831 5.867 14.453 1.00 97.44 220 VAL A O 1
ATOM 1670 N N . SER A 1 221 ? -3.278 7.255 13.614 1.00 96.25 221 SER A N 1
ATOM 1671 C CA . SER A 1 221 ? -2.232 6.843 14.557 1.00 96.25 221 SER A CA 1
ATOM 1672 C C . SER A 1 221 ? -2.631 7.121 16.011 1.00 96.25 221 SER A C 1
ATOM 1674 O O . SER A 1 221 ? -2.483 6.246 16.868 1.00 96.25 221 SER A O 1
ATOM 1676 N N . GLN A 1 222 ? -3.217 8.292 16.281 1.00 95.25 222 GLN A N 1
ATOM 1677 C CA . GLN A 1 222 ? -3.694 8.679 17.614 1.00 95.25 222 GLN A CA 1
ATOM 1678 C C . GLN A 1 222 ? -4.852 7.803 18.099 1.00 95.25 222 GLN A C 1
ATOM 1680 O O . GLN A 1 222 ? -4.851 7.341 19.240 1.00 95.25 222 GLN A O 1
ATOM 1685 N N . VAL A 1 223 ? -5.819 7.513 17.226 1.00 96.12 223 VAL A N 1
ATOM 1686 C CA . VAL A 1 223 ? -6.932 6.612 17.541 1.00 96.12 223 VAL A CA 1
ATOM 1687 C C . VAL A 1 223 ? -6.419 5.215 17.882 1.00 96.12 223 VAL A C 1
ATOM 1689 O O . VAL A 1 223 ? -6.837 4.641 18.886 1.00 96.12 223 VAL A O 1
ATOM 1692 N N . LEU A 1 224 ? -5.481 4.672 17.101 1.00 96.75 224 LEU A N 1
ATOM 1693 C CA . LEU A 1 224 ? -4.898 3.357 17.379 1.00 96.75 224 LEU A CA 1
ATOM 1694 C C . LEU A 1 224 ? -4.059 3.349 18.664 1.00 96.75 224 LEU A C 1
ATOM 1696 O O . LEU A 1 224 ? -4.051 2.344 19.377 1.00 96.75 224 LEU A O 1
ATOM 1700 N N . PHE A 1 225 ? -3.378 4.454 18.982 1.00 94.94 225 PHE A N 1
ATOM 1701 C CA . PHE A 1 225 ? -2.678 4.613 20.255 1.00 94.94 225 PHE A CA 1
ATOM 1702 C C . PHE A 1 225 ? -3.653 4.547 21.433 1.00 94.94 225 PHE A C 1
ATOM 1704 O O . PHE A 1 225 ? -3.497 3.678 22.291 1.00 94.94 225 PHE A O 1
ATOM 1711 N N . LYS A 1 226 ? -4.708 5.369 21.402 1.00 95.31 226 LYS A N 1
ATOM 1712 C CA . LYS A 1 226 ? -5.728 5.439 22.455 1.00 95.31 226 LYS A CA 1
ATOM 1713 C C . LYS A 1 226 ? -6.501 4.125 22.602 1.00 95.31 226 LYS A C 1
ATOM 1715 O O . LYS A 1 226 ? -6.675 3.627 23.710 1.00 95.31 226 LYS A O 1
ATOM 1720 N N . LEU A 1 227 ? -6.890 3.486 21.493 1.00 95.00 227 LEU A N 1
ATOM 1721 C CA . LEU A 1 227 ? -7.497 2.145 21.505 1.00 95.00 227 LEU A CA 1
ATOM 1722 C C . LEU A 1 227 ? -6.572 1.096 22.142 1.00 95.00 227 LEU A C 1
ATOM 1724 O O . LEU A 1 227 ? -7.049 0.183 22.813 1.00 95.00 227 LEU A O 1
ATOM 1728 N N . GLY A 1 228 ? -5.259 1.243 21.965 1.00 93.25 228 GLY A N 1
ATOM 1729 C CA . GLY A 1 228 ? -4.242 0.401 22.583 1.00 93.25 228 GLY A CA 1
ATOM 1730 C C . GLY A 1 228 ? -3.955 0.712 24.057 1.00 93.25 228 GLY A C 1
ATOM 1731 O O . GLY A 1 228 ? -3.251 -0.069 24.696 1.00 93.25 228 GLY A O 1
ATOM 1732 N N . GLY A 1 229 ? -4.451 1.815 24.618 1.00 91.06 229 GLY A N 1
ATOM 1733 C CA . GLY A 1 229 ? -4.224 2.220 26.006 1.00 91.06 229 GLY A CA 1
ATOM 1734 C C . GLY A 1 229 ? -5.509 2.170 26.823 1.00 91.06 229 GLY A C 1
ATOM 1735 O O . GLY A 1 229 ? -6.227 3.158 26.881 1.00 91.06 229 GLY A O 1
ATOM 1736 N N . ARG A 1 230 ? -5.803 1.051 27.502 1.00 82.56 230 ARG A N 1
ATOM 1737 C CA . ARG A 1 230 ? -7.055 0.869 28.278 1.00 82.56 230 ARG A CA 1
ATOM 1738 C C . ARG A 1 230 ? -7.362 1.989 29.284 1.00 82.56 230 ARG A C 1
ATOM 1740 O O . ARG A 1 230 ? -8.526 2.220 29.598 1.00 82.56 230 ARG A O 1
ATOM 1747 N N . GLU A 1 231 ? -6.327 2.643 29.805 1.00 83.88 231 GLU A N 1
ATOM 1748 C CA . GLU A 1 231 ? -6.425 3.732 30.786 1.00 83.88 231 GLU A CA 1
ATOM 1749 C C . GLU A 1 231 ? -6.845 5.061 30.144 1.00 83.88 231 GLU A C 1
ATOM 1751 O O . GLU A 1 231 ? -7.409 5.915 30.816 1.00 83.88 231 GLU A O 1
ATOM 1756 N N . GLU A 1 232 ? -6.645 5.214 28.835 1.00 83.44 232 GLU A N 1
ATOM 1757 C CA . GLU A 1 232 ? -6.963 6.429 28.078 1.00 83.44 232 GLU A CA 1
ATOM 1758 C C . GLU A 1 232 ? -8.398 6.423 27.521 1.00 83.44 232 GLU A C 1
ATOM 1760 O O . GLU A 1 232 ? -8.836 7.381 26.879 1.00 83.44 232 GLU A O 1
ATOM 1765 N N . TRP A 1 233 ? -9.147 5.335 27.728 1.00 92.25 233 TRP A N 1
ATOM 1766 C CA . TRP A 1 233 ? -10.508 5.204 27.214 1.00 92.25 233 TRP A CA 1
ATOM 1767 C C . TRP A 1 233 ? -11.494 6.046 28.024 1.00 92.25 233 TRP A C 1
ATOM 1769 O O . TRP A 1 233 ? -11.484 5.933 29.255 1.00 92.25 233 TRP A O 1
ATOM 1779 N N . PRO A 1 234 ? -12.423 6.765 27.362 1.00 90.19 234 PRO A N 1
ATOM 1780 C CA . PRO A 1 234 ? -13.473 7.525 28.037 1.00 90.19 234 PRO A CA 1
ATOM 1781 C C . PRO A 1 234 ? -14.329 6.672 28.979 1.00 90.19 234 PRO A C 1
ATOM 1783 O O . PRO A 1 234 ? -14.350 5.433 28.904 1.00 90.19 234 PRO A O 1
ATOM 1786 N N . ASP A 1 235 ? -15.061 7.343 29.860 1.00 88.62 235 ASP A N 1
ATOM 1787 C CA . ASP A 1 235 ? -16.040 6.703 30.733 1.00 88.62 235 ASP A CA 1
ATOM 1788 C C . ASP A 1 235 ? -17.201 6.094 29.942 1.00 88.62 235 ASP A C 1
ATOM 1790 O O . ASP A 1 235 ? -17.407 6.377 28.762 1.00 88.62 235 ASP A O 1
ATOM 1794 N N . ALA A 1 236 ? -17.969 5.216 30.590 1.00 82.75 236 ALA A N 1
ATOM 1795 C CA . ALA A 1 236 ? -19.008 4.428 29.925 1.00 82.75 236 ALA A CA 1
ATOM 1796 C C . ALA A 1 236 ? -20.063 5.284 29.197 1.00 82.75 236 ALA A C 1
ATOM 1798 O O . ALA A 1 236 ? -20.583 4.843 28.174 1.00 82.75 236 ALA A O 1
ATOM 1799 N N . ASN A 1 237 ? -20.340 6.490 29.705 1.00 84.00 237 ASN A N 1
ATOM 1800 C CA . ASN A 1 237 ? -21.317 7.416 29.129 1.00 84.00 237 ASN A CA 1
ATOM 1801 C C . ASN A 1 237 ? -20.806 8.086 27.842 1.00 84.00 237 ASN A C 1
ATOM 1803 O O . ASN A 1 237 ? -21.586 8.305 26.922 1.00 84.00 237 ASN A O 1
ATOM 1807 N N . ASP A 1 238 ? -19.501 8.349 27.751 1.00 89.44 238 ASP A N 1
ATOM 1808 C CA . ASP A 1 238 ? -18.890 9.050 26.612 1.00 89.44 238 ASP A CA 1
ATOM 1809 C C . ASP A 1 238 ? -18.273 8.088 25.588 1.00 89.44 238 ASP A C 1
ATOM 1811 O O . ASP A 1 238 ? -17.914 8.486 24.479 1.00 89.44 238 ASP A O 1
ATOM 1815 N N . LEU A 1 239 ? -18.154 6.804 25.943 1.00 91.06 239 LEU A N 1
ATOM 1816 C CA . LEU A 1 239 ? -17.508 5.783 25.123 1.00 91.06 239 LEU A CA 1
ATOM 1817 C C . LEU A 1 239 ? -18.180 5.618 23.753 1.00 91.06 239 LEU A C 1
ATOM 1819 O O . LEU A 1 239 ? -17.484 5.545 22.744 1.00 91.06 239 LEU A O 1
ATOM 1823 N N . GLY A 1 240 ? -19.514 5.558 23.710 1.00 90.19 240 GLY A N 1
ATOM 1824 C CA . GLY A 1 240 ? -20.259 5.410 22.455 1.00 90.19 240 GLY A CA 1
ATOM 1825 C C . GLY A 1 240 ? -20.063 6.608 21.527 1.00 90.19 240 GLY A C 1
ATOM 1826 O O . GLY A 1 240 ? -19.695 6.433 20.366 1.00 90.19 240 GLY A O 1
ATOM 1827 N N . THR A 1 241 ? -20.195 7.819 22.073 1.00 91.94 241 THR A N 1
ATOM 1828 C CA . THR A 1 241 ? -19.974 9.071 21.342 1.00 91.94 241 THR A CA 1
ATOM 1829 C C . THR A 1 241 ? -18.556 9.143 20.785 1.00 91.94 241 THR A C 1
ATOM 1831 O O . THR A 1 241 ? -18.394 9.327 19.585 1.00 91.94 241 THR A O 1
ATOM 1834 N N . TRP A 1 242 ? -17.533 8.896 21.611 1.00 94.81 242 TRP A N 1
ATOM 1835 C CA . TRP A 1 242 ? -16.130 8.900 21.179 1.00 94.81 242 TRP A CA 1
ATOM 1836 C C . TRP A 1 242 ? -15.850 7.898 20.050 1.00 94.81 242 TRP A C 1
ATOM 1838 O O . TRP A 1 242 ? -15.129 8.207 19.097 1.00 94.81 242 TRP A O 1
ATOM 1848 N N . LEU A 1 243 ? -16.435 6.697 20.123 1.00 94.56 243 LEU A N 1
ATOM 1849 C CA . LEU A 1 243 ? -16.294 5.700 19.064 1.00 94.56 243 LEU A CA 1
ATOM 1850 C C . LEU A 1 243 ? -16.891 6.196 17.738 1.00 94.56 243 LEU A C 1
ATOM 1852 O O . LEU A 1 243 ? -16.279 5.998 16.690 1.00 94.56 243 LEU A O 1
ATOM 1856 N N . VAL A 1 244 ? -18.055 6.846 17.775 1.00 94.06 244 VAL A N 1
ATOM 1857 C CA . VAL A 1 244 ? -18.751 7.349 16.579 1.00 94.06 244 VAL A CA 1
ATOM 1858 C C . VAL A 1 244 ? -18.082 8.597 16.000 1.00 94.06 244 VAL A C 1
ATOM 1860 O O . VAL A 1 244 ? -17.986 8.710 14.779 1.00 94.06 244 VAL A O 1
ATOM 1863 N N . THR A 1 245 ? -17.627 9.530 16.838 1.00 93.69 245 THR A N 1
ATOM 1864 C CA . THR A 1 245 ? -17.098 10.824 16.378 1.00 93.69 245 THR A CA 1
ATOM 1865 C C . THR A 1 245 ? -15.639 10.749 15.956 1.00 93.69 245 THR A C 1
ATOM 1867 O O . THR A 1 245 ? -15.266 11.361 14.957 1.00 93.69 245 THR A O 1
ATOM 1870 N N . ASP A 1 246 ? -14.823 9.988 16.686 1.00 94.00 246 ASP A N 1
ATOM 1871 C CA . ASP A 1 246 ? -13.368 10.054 16.539 1.00 94.00 246 ASP A CA 1
ATOM 1872 C C . ASP A 1 246 ? -12.822 8.767 15.922 1.00 94.00 246 ASP A C 1
ATOM 1874 O O . ASP A 1 246 ? -12.027 8.795 14.981 1.00 94.00 246 ASP A O 1
ATOM 1878 N N . VAL A 1 247 ? -13.255 7.616 16.446 1.00 95.56 247 VAL A N 1
ATOM 1879 C CA . VAL A 1 247 ? -12.640 6.327 16.113 1.00 95.56 247 VAL A CA 1
ATOM 1880 C C . VAL A 1 247 ? -13.107 5.812 14.756 1.00 95.56 247 VAL A C 1
ATOM 1882 O O . VAL A 1 247 ? -12.277 5.534 13.889 1.00 95.56 247 VAL A O 1
ATOM 1885 N N . VAL A 1 248 ? -14.420 5.681 14.554 1.00 96.12 248 VAL A N 1
ATOM 1886 C CA . VAL A 1 248 ? -14.994 5.138 13.315 1.00 96.12 248 VAL A CA 1
ATOM 1887 C C . VAL A 1 248 ? -14.540 5.941 12.089 1.00 96.12 248 VAL A C 1
ATOM 1889 O O . VAL A 1 248 ? -14.004 5.311 11.175 1.00 96.12 248 VAL A O 1
ATOM 1892 N N . PRO A 1 249 ? -14.622 7.288 12.057 1.00 96.25 249 PRO A N 1
ATOM 1893 C CA . PRO A 1 249 ? -14.214 8.053 10.879 1.00 96.25 249 PRO A CA 1
ATOM 1894 C C . PRO A 1 249 ? -12.725 7.910 10.548 1.00 96.25 249 PRO A C 1
ATOM 1896 O O . PRO A 1 249 ? -12.360 7.812 9.374 1.00 96.25 249 PRO A O 1
ATOM 1899 N N . ALA A 1 250 ? -11.855 7.844 11.564 1.00 96.62 250 ALA A N 1
ATOM 1900 C CA . ALA A 1 250 ? -10.425 7.640 11.355 1.00 96.62 250 ALA A CA 1
ATOM 1901 C C . ALA A 1 250 ? -10.140 6.260 10.741 1.00 96.62 250 ALA A C 1
ATOM 1903 O O . ALA A 1 250 ? -9.421 6.154 9.744 1.00 96.62 250 ALA A O 1
ATOM 1904 N N . ILE A 1 251 ? -10.733 5.193 11.289 1.00 96.81 251 ILE A N 1
ATOM 1905 C CA . ILE A 1 251 ? -10.523 3.841 10.758 1.00 96.81 251 ILE A CA 1
ATOM 1906 C C . ILE A 1 251 ? -11.159 3.681 9.366 1.00 96.81 251 ILE A C 1
ATOM 1908 O O . ILE A 1 251 ? -10.542 3.068 8.494 1.00 96.81 251 ILE A O 1
ATOM 1912 N N . GLU A 1 252 ? -12.330 4.275 9.112 1.00 95.88 252 GLU A N 1
ATOM 1913 C CA . GLU A 1 252 ? -12.974 4.298 7.790 1.00 95.88 252 GLU A CA 1
ATOM 1914 C C . GLU A 1 252 ? -12.105 4.983 6.732 1.00 95.88 252 GLU A C 1
ATOM 1916 O O . GLU A 1 252 ? -11.930 4.439 5.636 1.00 95.88 252 GLU A O 1
ATOM 1921 N N . PHE A 1 253 ? -11.499 6.125 7.075 1.00 96.25 253 PHE A N 1
ATOM 1922 C CA . PHE A 1 253 ? -10.512 6.785 6.224 1.00 96.25 253 PHE A CA 1
ATOM 1923 C C . PHE A 1 253 ? -9.349 5.839 5.887 1.00 96.25 253 PHE A C 1
ATOM 1925 O O . PHE A 1 253 ? -9.001 5.684 4.714 1.00 96.25 253 PHE A O 1
ATOM 1932 N N . ALA A 1 254 ? -8.783 5.160 6.890 1.00 95.44 254 ALA A N 1
ATOM 1933 C CA . ALA A 1 254 ? -7.618 4.297 6.706 1.00 95.44 254 ALA A CA 1
ATOM 1934 C C . ALA A 1 254 ? -7.893 3.074 5.811 1.00 95.44 254 ALA A C 1
ATOM 1936 O O . ALA A 1 254 ? -7.014 2.653 5.056 1.00 95.44 254 ALA A O 1
ATOM 1937 N N . VAL A 1 255 ? -9.105 2.510 5.862 1.00 95.06 255 VAL A N 1
ATOM 1938 C CA . VAL A 1 255 ? -9.506 1.375 5.006 1.00 95.06 255 VAL A CA 1
ATOM 1939 C C . VAL A 1 255 ? -10.048 1.807 3.638 1.00 95.06 255 VAL A C 1
ATOM 1941 O O . VAL A 1 255 ? -10.381 0.951 2.817 1.00 95.06 255 VAL A O 1
ATOM 1944 N N . GLY A 1 256 ? -10.146 3.116 3.377 1.00 90.31 256 GLY A N 1
ATOM 1945 C CA . GLY A 1 256 ? -10.714 3.663 2.143 1.00 90.31 256 GLY A CA 1
ATOM 1946 C C . GLY A 1 256 ? -12.228 3.462 2.019 1.00 90.31 256 GLY A C 1
ATOM 1947 O O . GLY A 1 256 ? -12.751 3.403 0.903 1.00 90.31 256 GLY A O 1
ATOM 1948 N N . ALA A 1 257 ? -12.938 3.321 3.143 1.00 78.75 257 ALA A N 1
ATOM 1949 C CA . ALA A 1 257 ? -14.394 3.283 3.152 1.00 78.75 257 ALA A CA 1
ATOM 1950 C C . ALA A 1 257 ? -14.964 4.677 2.842 1.00 78.75 257 ALA A C 1
ATOM 1952 O O . ALA A 1 257 ? -14.348 5.707 3.117 1.00 78.75 257 ALA A O 1
ATOM 1953 N N . LYS A 1 258 ? -16.167 4.723 2.256 1.00 64.50 258 LYS A N 1
ATOM 1954 C CA . LYS A 1 258 ? -16.922 5.982 2.206 1.00 64.50 258 LYS A CA 1
ATOM 1955 C C . LYS A 1 258 ? -17.282 6.359 3.646 1.00 64.50 258 LYS A C 1
ATOM 1957 O O . LYS A 1 258 ? -17.710 5.454 4.358 1.00 64.50 258 LYS A O 1
ATOM 1962 N N . PRO A 1 259 ? -17.160 7.637 4.048 1.00 57.25 259 PRO A N 1
ATOM 1963 C CA . PRO A 1 259 ? -17.523 8.053 5.396 1.00 57.25 259 PRO A CA 1
ATOM 1964 C C . PRO A 1 259 ? -18.963 7.628 5.673 1.00 57.25 259 PRO A C 1
ATOM 1966 O O . PRO A 1 259 ? -19.873 7.953 4.895 1.00 57.25 259 PRO A O 1
ATOM 1969 N N . SER A 1 260 ? -19.162 6.855 6.738 1.00 53.38 260 SER A N 1
ATOM 1970 C CA . SER A 1 260 ? -20.495 6.571 7.248 1.00 53.38 260 SER A CA 1
ATOM 1971 C C . SER A 1 260 ? -21.164 7.914 7.537 1.00 53.38 260 SER A C 1
ATOM 1973 O O . SER A 1 260 ? -20.592 8.800 8.170 1.00 53.38 260 SER A O 1
ATOM 1975 N N . LYS A 1 261 ? -22.354 8.129 6.963 1.00 42.25 261 LYS A N 1
ATOM 1976 C CA . LYS A 1 261 ? -23.128 9.343 7.224 1.00 42.25 261 LYS A 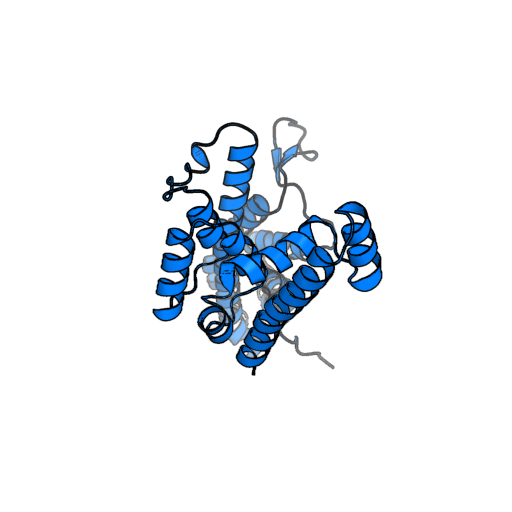CA 1
ATOM 1977 C C . LYS A 1 261 ? -23.470 9.349 8.711 1.00 42.25 261 LYS A C 1
ATOM 1979 O O . LYS A 1 261 ? -24.416 8.680 9.116 1.00 42.25 261 LYS A O 1
ATOM 1984 N N . GLY A 1 262 ? -22.697 10.089 9.500 1.00 36.81 262 GLY A N 1
ATOM 1985 C CA . GLY A 1 262 ? -23.109 10.498 10.830 1.00 36.81 262 GLY A CA 1
ATOM 1986 C C . GLY A 1 262 ? -24.477 11.156 10.709 1.00 36.81 262 GLY A C 1
ATOM 1987 O O . GLY A 1 262 ? -24.692 11.992 9.829 1.00 36.81 262 GLY A O 1
ATOM 1988 N N . ILE A 1 263 ? -25.417 10.705 11.533 1.00 35.72 263 ILE A N 1
ATOM 1989 C CA . ILE A 1 263 ? -26.726 11.325 11.688 1.00 35.72 263 ILE A CA 1
ATOM 1990 C C . ILE A 1 263 ? -26.457 12.782 12.060 1.00 35.72 263 ILE A C 1
ATOM 1992 O O . ILE A 1 263 ? -25.963 13.068 13.148 1.00 35.72 263 ILE A O 1
ATOM 1996 N N . SER A 1 264 ? -26.712 13.691 11.121 1.00 28.08 264 SER A N 1
ATOM 1997 C CA . SER A 1 264 ? -26.819 15.110 11.418 1.00 28.08 264 SER A CA 1
ATOM 1998 C C . SER A 1 264 ? -27.994 15.260 12.374 1.00 28.08 264 SER A C 1
ATOM 2000 O O . SER A 1 264 ? -29.143 15.089 11.978 1.00 28.08 264 SER A O 1
ATOM 2002 N N . THR A 1 265 ? -27.691 15.498 13.644 1.00 30.88 265 THR A N 1
ATOM 2003 C CA . THR A 1 265 ? -28.630 16.111 14.576 1.00 30.88 265 THR A CA 1
ATOM 2004 C C . THR A 1 265 ? -28.902 17.524 14.069 1.00 30.88 265 THR A C 1
ATOM 2006 O O . THR A 1 265 ? -28.030 18.389 14.173 1.00 30.88 265 THR A O 1
ATOM 2009 N N . GLU A 1 266 ? -30.063 17.707 13.442 1.00 30.36 266 GLU A N 1
ATOM 2010 C CA . GLU A 1 266 ? -30.812 18.966 13.539 1.00 30.36 266 GLU A CA 1
ATOM 2011 C C . GLU A 1 266 ? -31.376 19.122 14.956 1.00 30.36 266 GLU A C 1
ATOM 2013 O O . GLU A 1 266 ? -31.717 18.082 15.572 1.00 30.36 266 GLU A O 1
#

Radius of gyration: 28.95 Å; chains: 1; bounding box: 54×39×81 Å

Secondary structure (DSSP, 8-state):
-HHHHHHHHHHHHHHHHHHHHHHHHH-SSHHHHHHHHHHHH---HHHHHHHHHHHHHHGGGHHHHHHTT--HHHHHHHTTS-HHHHHHHHHHHHTT----HHHHHHHHTT-----PPPTTT--HHHHHHHHHHHHHHHHHHHHHHHHHHHHHHHHHHHHHHHTTPPP-HHHHHHHHHHHHHHHHHHHHHHH--EEE-TTSS-TT-EEE-PPPTT-HHHHHHHHHHHHT-GGGSPPHHHHHHHIIIIIHHHHHHHH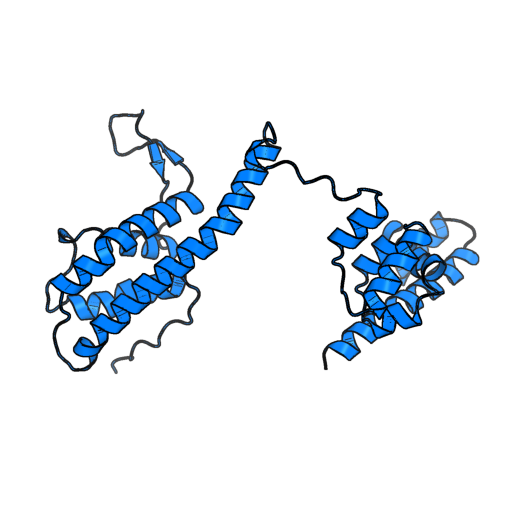TPPPP------

Sequence (266 aa):
MFASLGRKRTDEVFACGEMLAKVRGKSPSQEVFERWSKQACRLTRRGAGNYIAVHNNLRAHRKVLVDCSVPAAAMYALAGAEVETVASVVADLKAGKRPTVREIRALVSGDTQSAQPDPADIAGADGLRALARAKAQNGVPILVERLKGVLGDIQAALQPHFEGKNVAKGALVAKLEHPARRARSELENLALFVEPNSRSSETWRVHPAVFPHGSPWEAVSQVLFKLGGREEWPDANDLGTWLVTDVVPAIEFAVGAKPSKGISTE